Protein AF-A0A849YSZ4-F1 (afdb_monomer_lite)

Secondary structure (DSSP, 8-state):
--EEE---SS-GGGGSHHHHHHHHHHHHHTS-TTS-HHHHHHTEEE-SSEEEETEEEEEE--GGGSTTT--S-TTS-B-SSSTTSBPP-HHHHHIIIIITTSTT--SS--TT--HHHHHHHHHHHHHHHHHHHHHHHHHHHHHHHHHHHHTTSHHHHHHHHHHHHHHHHHHHHTT--HHHHHHHHTTSPPPGGG-HHHHHHHTTHHHHHHHHHHHHHHHHHHHHHTTTS-HHHHHHHHHHHHHHHHHHHHHTS---HHHHHHHHHHHHHHHS-EEEEEE-SSSS-EEEEEETTEEEEE----PPP-SS-TTS-----EEEEEEEETTEEEEEEEEEETTTEEEE--

Structure (mmCIF, N/CA/C/O backbone):
data_AF-A0A849YSZ4-F1
#
_entry.id   AF-A0A849YSZ4-F1
#
loop_
_atom_site.group_PDB
_atom_site.id
_atom_site.type_symbol
_atom_site.label_atom_id
_atom_site.label_alt_id
_atom_site.label_comp_id
_atom_site.label_asym_id
_atom_site.label_entity_id
_atom_site.label_seq_id
_atom_site.pdbx_PDB_ins_code
_atom_site.Cartn_x
_atom_site.Cartn_y
_atom_site.Cartn_z
_atom_site.occupancy
_atom_site.B_iso_or_equiv
_atom_site.auth_seq_id
_atom_site.auth_comp_id
_atom_site.auth_asym_id
_atom_site.auth_atom_id
_atom_site.pdbx_PDB_model_num
ATOM 1 N N . HIS A 1 1 ? -15.493 10.081 24.389 1.00 85.31 1 HIS A N 1
ATOM 2 C CA . HIS A 1 1 ? -15.164 9.587 23.032 1.00 85.31 1 HIS A CA 1
ATOM 3 C C . HIS A 1 1 ? -14.062 8.542 23.139 1.00 85.31 1 HIS A C 1
ATOM 5 O O . HIS A 1 1 ? -13.396 8.522 24.164 1.00 85.31 1 HIS A O 1
ATOM 11 N N . ALA A 1 2 ? -13.911 7.658 22.154 1.00 93.12 2 ALA A N 1
ATOM 12 C CA . ALA A 1 2 ? -12.819 6.685 22.081 1.00 93.12 2 ALA A CA 1
ATOM 13 C C . ALA A 1 2 ? -12.144 6.802 20.712 1.00 93.12 2 ALA A C 1
ATOM 15 O O . ALA A 1 2 ? -12.786 7.254 19.760 1.00 93.12 2 ALA A O 1
ATOM 16 N N . ILE A 1 3 ? -10.866 6.445 20.636 1.00 95.25 3 ILE A N 1
ATOM 17 C CA . ILE A 1 3 ? -10.046 6.555 19.430 1.00 95.25 3 ILE A CA 1
ATOM 18 C C . ILE A 1 3 ? -9.410 5.195 19.173 1.00 95.25 3 ILE A C 1
ATOM 20 O O . ILE A 1 3 ? -8.808 4.618 20.074 1.00 95.25 3 ILE A O 1
ATOM 24 N N . THR A 1 4 ? -9.510 4.712 17.937 1.00 96.69 4 THR A N 1
ATOM 25 C CA . THR A 1 4 ? -8.792 3.519 17.487 1.00 96.69 4 THR A CA 1
ATOM 26 C C . THR A 1 4 ? -7.851 3.903 16.352 1.00 96.69 4 THR A C 1
ATOM 28 O O . THR A 1 4 ? -8.302 4.378 15.309 1.00 96.69 4 THR A O 1
ATOM 31 N N . PHE A 1 5 ? -6.551 3.695 16.540 1.00 96.88 5 PHE A N 1
ATOM 32 C CA . PHE A 1 5 ? -5.544 3.894 15.502 1.00 96.88 5 PHE A CA 1
ATOM 33 C C . PHE A 1 5 ? -5.459 2.664 14.600 1.00 96.88 5 PHE A C 1
ATOM 35 O O . PHE A 1 5 ? -5.379 1.538 15.084 1.00 96.88 5 PHE A O 1
ATOM 42 N N . VAL A 1 6 ? -5.451 2.882 13.285 1.00 95.69 6 VAL A N 1
ATOM 43 C CA . VAL A 1 6 ? -5.204 1.851 12.270 1.00 95.69 6 VAL A CA 1
ATOM 44 C C . VAL A 1 6 ? -4.025 2.322 11.432 1.00 95.69 6 VAL A C 1
ATOM 46 O O . VAL A 1 6 ? -4.085 3.399 10.844 1.00 95.69 6 VAL A O 1
ATOM 49 N N . HIS A 1 7 ? -2.947 1.542 11.398 1.00 94.38 7 HIS A N 1
ATOM 50 C CA . HIS A 1 7 ? -1.705 1.978 10.768 1.00 94.38 7 HIS A CA 1
ATOM 51 C C . HIS A 1 7 ? -1.764 1.933 9.228 1.00 94.38 7 HIS A C 1
ATOM 53 O O . HIS A 1 7 ? -2.390 1.052 8.625 1.00 94.38 7 HIS A O 1
ATOM 59 N N . GLY A 1 8 ? -1.071 2.871 8.577 1.00 92.31 8 GLY A N 1
ATOM 60 C CA . GLY A 1 8 ? -0.797 2.854 7.144 1.00 92.31 8 GLY A CA 1
ATOM 61 C C . GLY A 1 8 ? 0.518 2.173 6.772 1.00 92.31 8 GLY A C 1
ATOM 62 O O . GLY A 1 8 ? 1.165 1.526 7.596 1.00 92.31 8 GLY A O 1
ATOM 63 N N . ASN A 1 9 ? 0.921 2.323 5.507 1.00 90.50 9 ASN A N 1
ATOM 64 C CA . ASN A 1 9 ? 2.262 1.946 5.033 1.00 90.50 9 ASN A CA 1
ATOM 65 C C . ASN A 1 9 ? 3.360 2.911 5.514 1.00 90.50 9 ASN A C 1
ATOM 67 O O . ASN A 1 9 ? 4.533 2.556 5.439 1.00 90.50 9 ASN A O 1
ATOM 71 N N . HIS A 1 10 ? 2.986 4.103 5.984 1.00 89.00 10 HIS A N 1
ATOM 72 C CA . HIS A 1 10 ? 3.896 5.106 6.547 1.00 89.00 10 HIS A CA 1
ATOM 73 C C . HIS A 1 10 ? 3.890 5.144 8.083 1.00 89.00 10 HIS A C 1
ATOM 75 O O . HIS A 1 10 ? 4.681 5.877 8.661 1.00 89.00 10 HIS A O 1
ATOM 81 N N . ASP A 1 11 ? 3.040 4.338 8.728 1.00 92.06 11 ASP A N 1
ATOM 82 C CA . ASP A 1 11 ? 2.874 4.298 10.190 1.00 92.06 11 ASP A CA 1
ATOM 83 C C . ASP A 1 11 ? 3.173 2.901 10.751 1.00 92.06 11 ASP A C 1
ATOM 85 O O . ASP A 1 11 ? 2.670 2.502 11.801 1.00 92.06 11 ASP A O 1
ATOM 89 N N . VAL A 1 12 ? 3.948 2.099 10.019 1.00 92.12 12 VAL A N 1
ATOM 90 C CA . VAL A 1 12 ? 4.225 0.691 10.352 1.00 92.12 12 VAL A CA 1
ATOM 91 C C . VAL A 1 12 ? 4.985 0.575 11.680 1.00 92.12 12 VAL A C 1
ATOM 93 O O . VAL A 1 12 ? 4.944 -0.459 12.343 1.00 92.12 12 VAL A O 1
ATOM 96 N N . GLU A 1 13 ? 5.630 1.650 12.123 1.00 93.94 13 GLU A N 1
ATOM 97 C CA . GLU A 1 13 ? 6.237 1.820 13.439 1.00 93.94 13 GLU A CA 1
ATOM 98 C C . GLU A 1 13 ? 5.237 1.636 14.584 1.00 93.94 13 GLU A C 1
ATOM 100 O O . GLU A 1 13 ? 5.649 1.200 15.660 1.00 93.94 13 GLU A O 1
ATOM 105 N N . LEU A 1 14 ? 3.933 1.836 14.346 1.00 94.88 14 LEU A N 1
ATOM 106 C CA . LEU A 1 14 ? 2.868 1.446 15.275 1.00 94.88 14 LEU A CA 1
ATOM 107 C C . LEU A 1 14 ? 2.829 -0.069 15.517 1.00 94.88 14 LEU A C 1
ATOM 109 O O . LEU A 1 14 ? 2.045 -0.534 16.329 1.00 94.88 14 LEU A O 1
ATOM 113 N N . HIS A 1 15 ? 3.663 -0.880 14.869 1.00 93.81 15 HIS A N 1
ATOM 114 C CA . HIS A 1 15 ? 3.946 -2.247 15.298 1.00 93.81 15 HIS A CA 1
ATOM 115 C C . HIS A 1 15 ? 4.598 -2.314 16.689 1.00 93.81 15 HIS A C 1
ATOM 117 O O . HIS A 1 15 ? 4.369 -3.263 17.440 1.00 93.81 15 HIS A O 1
ATOM 123 N N . TRP A 1 16 ? 5.437 -1.334 17.031 1.00 95.44 16 TRP A N 1
ATOM 124 C CA . TRP A 1 16 ? 6.207 -1.336 18.268 1.00 95.44 16 TRP A CA 1
ATOM 125 C C . TRP A 1 16 ? 5.368 -0.825 19.430 1.00 95.44 16 TRP A C 1
ATOM 127 O O . TRP A 1 16 ? 4.851 0.290 19.398 1.00 95.44 16 TRP A O 1
ATOM 137 N N . GLN A 1 17 ? 5.304 -1.614 20.501 1.00 95.19 17 GLN A N 1
ATOM 138 C CA . GLN A 1 17 ? 4.582 -1.240 21.715 1.00 95.19 17 GLN A CA 1
ATOM 139 C C . GLN A 1 17 ? 5.061 0.103 22.284 1.00 95.19 17 GLN A C 1
ATOM 141 O O . GLN A 1 17 ? 4.230 0.946 22.596 1.00 95.19 17 GLN A O 1
ATOM 146 N N . ALA A 1 18 ? 6.376 0.342 22.318 1.00 96.88 18 ALA A N 1
ATOM 147 C CA . ALA A 1 18 ? 6.936 1.603 22.805 1.00 96.88 18 ALA A CA 1
ATOM 148 C C . ALA A 1 18 ? 6.424 2.828 22.021 1.00 96.88 18 ALA A C 1
ATOM 150 O O . ALA A 1 18 ? 6.141 3.857 22.620 1.00 96.88 18 ALA A O 1
ATOM 151 N N . VAL A 1 19 ? 6.236 2.704 20.700 1.00 96.62 19 VAL A N 1
ATOM 152 C CA . VAL A 1 19 ? 5.695 3.790 19.862 1.00 96.62 19 VAL A CA 1
ATOM 153 C C . VAL A 1 19 ? 4.213 4.021 20.168 1.00 96.62 19 VAL A C 1
ATOM 155 O O . VAL A 1 19 ? 3.781 5.166 20.272 1.00 96.62 19 VAL A O 1
ATOM 158 N N . ARG A 1 20 ? 3.429 2.947 20.357 1.00 96.88 20 ARG A N 1
ATOM 159 C CA . ARG A 1 20 ? 2.013 3.045 20.763 1.00 96.88 20 ARG A CA 1
ATOM 160 C C . ARG A 1 20 ? 1.870 3.742 22.117 1.00 96.88 20 ARG A C 1
ATOM 162 O O . ARG A 1 20 ? 1.002 4.594 22.275 1.00 96.88 20 ARG A O 1
ATOM 169 N N . GLU A 1 21 ? 2.710 3.368 23.079 1.00 96.38 21 GLU A N 1
ATOM 170 C CA . GLU A 1 21 ? 2.719 3.928 24.433 1.00 96.38 21 GLU A CA 1
ATOM 171 C C . GLU A 1 21 ? 3.118 5.403 24.425 1.00 96.38 21 GLU A C 1
ATOM 173 O O . GLU A 1 21 ? 2.398 6.224 24.989 1.00 96.38 21 GLU A O 1
ATOM 178 N N . GLU A 1 22 ? 4.205 5.757 23.735 1.00 97.00 22 GLU A N 1
ATOM 179 C CA . GLU A 1 22 ? 4.653 7.145 23.606 1.00 97.00 22 GLU A CA 1
ATOM 180 C C . GLU A 1 22 ? 3.592 8.017 22.925 1.00 97.00 22 GLU A C 1
ATOM 182 O O . GLU A 1 22 ? 3.267 9.089 23.434 1.00 97.00 22 GLU A O 1
ATOM 187 N N . LEU A 1 23 ? 2.970 7.537 21.841 1.00 96.62 23 LEU A N 1
ATOM 188 C CA . LEU A 1 23 ? 1.874 8.252 21.184 1.00 96.62 23 LEU A CA 1
ATOM 189 C C . LEU A 1 23 ? 0.696 8.486 22.141 1.00 96.62 23 LEU A C 1
ATOM 191 O O . LEU A 1 23 ? 0.188 9.603 22.228 1.00 96.62 23 LEU A O 1
ATOM 195 N N . SER A 1 24 ? 0.276 7.465 22.891 1.00 96.00 24 SER A N 1
ATOM 196 C CA . SER A 1 24 ? -0.800 7.606 23.879 1.00 96.00 24 SER A CA 1
ATOM 197 C C . SER A 1 24 ? -0.455 8.621 24.977 1.00 96.00 24 SER A C 1
ATOM 199 O O . SER A 1 24 ? -1.318 9.401 25.379 1.00 96.00 24 SER A O 1
ATOM 201 N N . GLN A 1 25 ? 0.803 8.659 25.425 1.00 94.75 25 GLN A N 1
ATOM 202 C CA . GLN A 1 25 ? 1.281 9.623 26.421 1.00 94.75 25 GLN A CA 1
ATOM 203 C C . GLN A 1 25 ? 1.332 11.056 25.873 1.00 94.75 25 GLN A C 1
ATOM 205 O O . GLN A 1 25 ? 0.916 11.993 26.553 1.00 94.75 25 GLN A O 1
ATOM 210 N N . VAL A 1 26 ? 1.755 11.242 24.620 1.00 95.88 26 VAL A N 1
ATOM 211 C CA . VAL A 1 26 ? 1.697 12.550 23.947 1.00 95.88 26 VAL A CA 1
ATOM 212 C C . VAL A 1 26 ? 0.253 13.050 23.864 1.00 95.88 26 VAL A C 1
ATOM 214 O O . VAL A 1 26 ? -0.018 14.207 24.179 1.00 95.88 26 VAL A O 1
ATOM 217 N N . LEU A 1 27 ? -0.698 12.180 23.506 1.00 95.06 27 LEU A N 1
ATOM 218 C CA . LEU A 1 27 ? -2.121 12.536 23.459 1.00 95.06 27 LEU A CA 1
ATOM 219 C C . LEU A 1 27 ? -2.678 12.904 24.839 1.00 95.06 27 LEU A C 1
ATOM 221 O O . LEU A 1 27 ? -3.452 13.856 24.942 1.00 95.06 27 LEU A O 1
ATOM 225 N N . LEU A 1 28 ? -2.265 12.194 25.893 1.00 94.31 28 LEU A N 1
ATOM 226 C CA . LEU A 1 28 ? -2.623 12.525 27.273 1.00 94.31 28 LEU A CA 1
ATOM 227 C C . LEU A 1 28 ? -2.084 13.905 27.677 1.00 94.31 28 LEU A C 1
ATOM 229 O O . LEU A 1 28 ? -2.805 14.678 28.300 1.00 94.31 28 LEU A O 1
ATOM 233 N N . GLY A 1 29 ? -0.865 14.259 27.260 1.00 94.25 29 GLY A N 1
ATOM 234 C CA . GLY A 1 29 ? -0.283 15.585 27.497 1.00 94.25 29 GLY A CA 1
ATOM 235 C C . GLY A 1 29 ? -1.068 16.742 26.861 1.00 94.25 29 GLY A C 1
ATOM 236 O O . GLY A 1 29 ? -0.976 17.877 27.327 1.00 94.25 29 GLY A O 1
ATOM 237 N N . HIS A 1 30 ? -1.872 16.460 25.831 1.00 93.81 30 HIS A N 1
ATOM 238 C CA . HIS A 1 30 ? -2.798 17.416 25.215 1.00 93.81 30 HIS A CA 1
ATOM 239 C C . HIS A 1 30 ? -4.218 17.369 25.800 1.00 93.81 30 HIS A C 1
ATOM 241 O O . HIS A 1 30 ? -5.060 18.193 25.429 1.00 93.81 30 HIS A O 1
ATOM 247 N N . ALA A 1 31 ? -4.513 16.418 26.688 1.00 91.25 31 ALA A N 1
ATOM 248 C CA . ALA A 1 31 ? -5.808 16.319 27.340 1.00 91.25 31 ALA A CA 1
ATOM 249 C C . ALA A 1 31 ? -6.002 17.437 28.380 1.00 91.25 31 ALA A C 1
ATOM 251 O O . ALA A 1 31 ? -5.077 18.151 28.769 1.00 91.25 31 ALA A O 1
ATOM 252 N N . SER A 1 32 ? -7.242 17.597 28.848 1.00 88.06 32 SER A N 1
ATOM 253 C CA . SER A 1 32 ? -7.516 18.487 29.978 1.00 88.06 32 SER A CA 1
ATOM 254 C C . SER A 1 32 ? -6.709 18.035 31.204 1.00 88.06 32 SER A C 1
ATOM 256 O O . SER A 1 32 ? -6.717 16.842 31.496 1.00 88.06 32 SER A O 1
ATOM 258 N N . PRO A 1 33 ? -6.118 18.952 31.995 1.00 86.56 33 PRO A N 1
ATOM 259 C CA . PRO A 1 33 ? -5.455 18.600 33.255 1.00 86.56 33 PRO A CA 1
ATOM 260 C C . PRO A 1 33 ? -6.368 17.914 34.286 1.00 86.56 33 PRO A C 1
ATOM 262 O O . PRO A 1 33 ? -5.883 17.388 35.280 1.00 86.56 33 PRO A O 1
ATOM 265 N N . LEU A 1 34 ? -7.690 17.963 34.081 1.00 88.31 34 LEU A N 1
ATOM 266 C CA . LEU A 1 34 ? -8.697 17.305 34.917 1.00 88.31 34 LEU A CA 1
ATOM 267 C C . LEU A 1 34 ? -9.069 15.899 34.420 1.00 88.31 34 LEU A C 1
ATOM 269 O O . LEU A 1 34 ? -9.918 15.252 35.030 1.00 88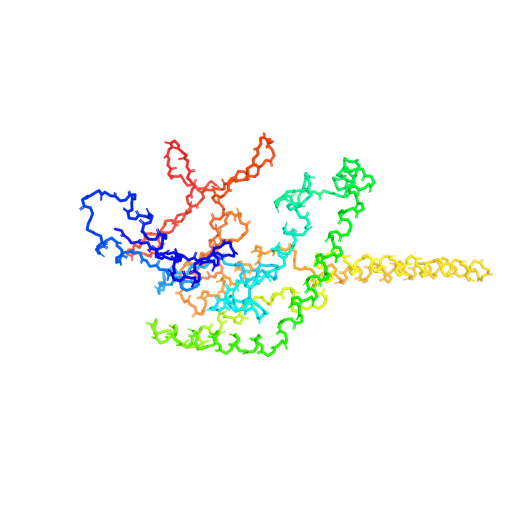.31 34 LEU A O 1
ATOM 273 N N . ALA A 1 35 ? -8.515 15.454 33.289 1.00 89.81 35 ALA A N 1
ATOM 274 C CA . ALA A 1 35 ? -8.781 14.127 32.759 1.00 89.81 35 ALA A CA 1
ATOM 275 C C . ALA A 1 35 ? -8.141 13.065 33.660 1.00 89.81 35 ALA A C 1
ATOM 277 O O . ALA A 1 35 ? -6.971 13.172 34.024 1.00 89.81 35 ALA A O 1
ATOM 278 N N . ASP A 1 36 ? -8.907 12.028 33.989 1.00 94.38 36 ASP A N 1
ATOM 279 C CA . ASP A 1 36 ? -8.352 10.840 34.626 1.00 94.38 36 ASP A CA 1
ATOM 280 C C . ASP A 1 36 ? -7.469 10.092 33.618 1.00 94.38 36 ASP A C 1
ATOM 282 O O . ASP A 1 36 ? -7.922 9.725 32.531 1.00 94.38 36 ASP A O 1
ATOM 286 N N . GLU A 1 37 ? -6.197 9.897 33.966 1.00 94.44 37 GLU A N 1
ATOM 287 C CA . GLU A 1 37 ? -5.207 9.272 33.085 1.00 94.44 37 GLU A CA 1
ATOM 288 C C . GLU A 1 37 ? -5.609 7.843 32.704 1.00 94.44 37 GLU A C 1
ATOM 290 O O . GLU A 1 37 ? -5.577 7.482 31.525 1.00 94.44 37 GLU A O 1
ATOM 295 N N . ALA A 1 38 ? -6.026 7.035 33.681 1.00 94.50 38 ALA A N 1
ATOM 296 C CA . ALA A 1 38 ? -6.373 5.640 33.444 1.00 94.50 38 ALA A CA 1
ATOM 297 C C . ALA A 1 38 ? -7.608 5.527 32.537 1.00 94.50 38 ALA A C 1
ATOM 299 O O . ALA A 1 38 ? -7.616 4.738 31.588 1.00 94.50 38 ALA A O 1
ATOM 300 N N . GLU A 1 39 ? -8.629 6.351 32.778 1.00 94.56 39 GLU A N 1
ATOM 301 C CA . GLU A 1 39 ? -9.813 6.424 31.931 1.00 94.56 39 GLU A CA 1
ATOM 302 C C . GLU A 1 39 ? -9.461 6.907 30.518 1.00 94.56 39 GLU A C 1
ATOM 304 O O . GLU A 1 39 ? -9.911 6.304 29.540 1.00 94.56 39 GLU A O 1
ATOM 309 N N . PHE A 1 40 ? -8.640 7.952 30.381 1.00 95.19 40 PHE A N 1
ATOM 310 C CA . PHE A 1 40 ? -8.231 8.488 29.083 1.00 95.19 40 PHE A CA 1
ATOM 311 C C . PHE A 1 40 ? -7.488 7.440 28.250 1.00 95.19 40 PHE A C 1
ATOM 313 O O . PHE A 1 40 ? -7.871 7.171 27.109 1.00 95.19 40 PHE A O 1
ATOM 320 N N . LEU A 1 41 ? -6.475 6.796 28.835 1.00 94.75 41 LEU A N 1
ATOM 321 C CA . LEU A 1 41 ? -5.680 5.772 28.160 1.00 94.75 41 LEU A CA 1
ATOM 322 C C . LEU A 1 41 ? -6.520 4.538 27.807 1.00 94.75 41 LEU A C 1
ATOM 324 O O . LEU A 1 41 ? -6.341 3.972 26.731 1.00 94.75 41 LEU A O 1
ATOM 328 N N . SER A 1 42 ? -7.502 4.165 28.638 1.00 95.25 42 SER A N 1
ATOM 329 C CA . SER A 1 42 ? -8.417 3.048 28.340 1.00 95.25 42 SER A CA 1
ATOM 330 C C . SER A 1 42 ? -9.296 3.273 27.100 1.00 95.25 42 SER A C 1
ATOM 332 O O . SER A 1 42 ? -9.861 2.324 26.555 1.00 95.25 42 SER A O 1
ATOM 334 N N . ARG A 1 43 ? -9.421 4.527 26.643 1.00 95.75 43 ARG A N 1
ATOM 335 C CA . ARG A 1 43 ? -10.213 4.927 25.470 1.00 95.75 43 ARG A CA 1
ATOM 336 C C . ARG A 1 43 ? -9.388 4.991 24.182 1.00 95.75 43 ARG A C 1
ATOM 338 O O . ARG A 1 43 ? -9.957 5.328 23.141 1.00 95.75 43 ARG A O 1
ATOM 345 N N . ILE A 1 44 ? -8.091 4.688 24.245 1.00 96.44 44 ILE A N 1
ATOM 346 C CA . ILE A 1 44 ? -7.194 4.626 23.091 1.00 96.44 44 ILE A CA 1
ATOM 347 C C . ILE A 1 44 ? -6.904 3.159 22.771 1.00 96.44 44 ILE A C 1
ATOM 349 O O . ILE A 1 44 ? -6.272 2.446 23.545 1.00 96.44 44 ILE A O 1
ATOM 353 N N . GLU A 1 45 ? -7.342 2.711 21.599 1.00 95.50 45 GLU A N 1
ATOM 354 C CA . GLU A 1 45 ? -7.015 1.396 21.051 1.00 95.50 45 GLU A CA 1
ATOM 355 C C . GLU A 1 45 ? -6.045 1.546 19.874 1.00 95.50 45 GLU A C 1
ATOM 357 O O . GLU A 1 45 ? -6.135 2.476 19.074 1.00 95.50 45 GLU A O 1
ATOM 362 N N . HIS A 1 46 ? -5.133 0.588 19.731 1.00 95.94 46 HIS A N 1
ATOM 363 C CA . HIS A 1 46 ? -4.298 0.437 18.543 1.00 95.94 46 HIS A CA 1
ATOM 364 C C . HIS A 1 46 ? -4.689 -0.869 17.864 1.00 95.94 46 HIS A C 1
ATOM 366 O O . HIS A 1 46 ? -4.462 -1.949 18.410 1.00 95.94 46 HIS A O 1
ATOM 372 N N . ALA A 1 47 ? -5.316 -0.778 16.696 1.00 94.81 47 ALA A N 1
ATOM 373 C CA . ALA A 1 47 ? -5.669 -1.946 15.911 1.00 94.81 4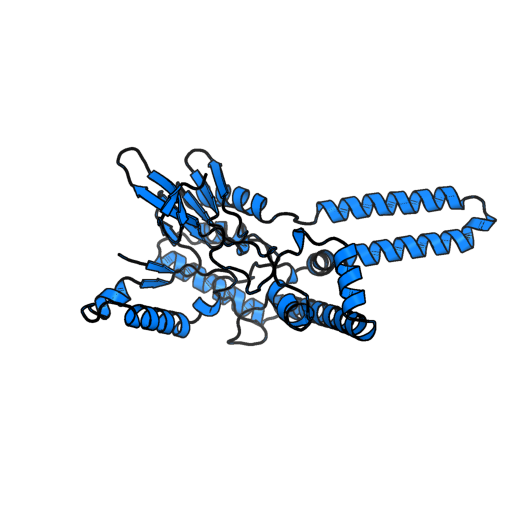7 ALA A CA 1
ATOM 374 C C . ALA A 1 47 ? -4.421 -2.556 15.261 1.00 94.81 47 ALA A C 1
ATOM 376 O O . ALA A 1 47 ? -3.517 -1.844 14.827 1.00 94.81 47 ALA A O 1
ATOM 377 N N . GLU A 1 48 ? -4.398 -3.885 15.142 1.00 90.94 48 GLU A N 1
ATOM 378 C CA . GLU A 1 48 ? -3.245 -4.592 14.572 1.00 90.94 48 GLU A CA 1
ATOM 379 C C . GLU A 1 48 ? -3.046 -4.296 13.079 1.00 90.94 48 GLU A C 1
ATOM 381 O O . GLU A 1 48 ? -1.910 -4.111 12.667 1.00 90.94 48 GLU A O 1
ATOM 386 N N . TRP A 1 49 ? -4.124 -4.229 12.282 1.00 93.38 49 TRP A N 1
ATOM 387 C CA . TRP A 1 49 ? -4.062 -3.748 10.885 1.00 93.38 49 TRP A CA 1
ATOM 388 C C . TRP A 1 49 ? -5.384 -3.228 10.309 1.00 93.38 49 TRP A C 1
ATOM 390 O O . TRP A 1 49 ? -5.384 -2.515 9.305 1.00 93.38 49 TRP A O 1
ATOM 400 N N . PHE A 1 50 ? -6.516 -3.598 10.913 1.00 96.06 50 PHE A N 1
ATOM 401 C CA . PHE A 1 50 ? -7.850 -3.173 10.500 1.00 96.06 50 PHE A CA 1
ATOM 402 C C . PHE A 1 50 ? -8.756 -2.988 11.713 1.00 96.06 50 PHE A C 1
ATOM 404 O O . PHE A 1 50 ? -8.548 -3.600 12.763 1.00 96.06 50 PHE A O 1
ATOM 411 N N . TYR A 1 51 ? -9.793 -2.182 11.536 1.00 96.19 51 TYR A N 1
ATOM 412 C CA . TYR A 1 51 ? -10.884 -2.011 12.484 1.00 96.19 51 TYR A CA 1
ATOM 413 C C . TYR A 1 51 ? -12.190 -2.482 11.848 1.00 96.19 51 TYR A C 1
ATOM 415 O O . TYR A 1 51 ? -12.435 -2.236 10.668 1.00 96.19 51 TYR A O 1
ATOM 423 N N . TYR A 1 52 ? -13.027 -3.176 12.615 1.00 95.81 52 TYR A N 1
ATOM 424 C CA . TYR A 1 52 ? -14.270 -3.748 12.112 1.00 95.81 52 TYR A CA 1
ATOM 425 C C . TYR A 1 52 ? -15.378 -3.667 13.155 1.00 95.81 52 TYR A C 1
ATOM 427 O O . TYR A 1 52 ? -15.175 -4.026 14.316 1.00 95.81 52 TYR A O 1
ATOM 435 N N . VAL A 1 53 ? -16.556 -3.242 12.705 1.00 93.12 53 VAL A N 1
ATOM 436 C CA . VAL A 1 53 ? -17.816 -3.309 13.442 1.00 93.12 53 VAL A CA 1
ATOM 437 C C . VAL A 1 53 ? -18.830 -3.994 12.540 1.00 93.12 53 VAL A C 1
ATOM 439 O O . VAL A 1 53 ? -19.079 -3.528 11.426 1.00 93.12 53 VAL A O 1
ATOM 442 N N . ASP A 1 54 ? -19.396 -5.085 13.048 1.00 91.31 54 ASP A N 1
ATOM 443 C CA . ASP A 1 54 ? -20.313 -5.963 12.321 1.00 91.31 54 ASP A CA 1
ATOM 444 C C . ASP A 1 54 ? -21.483 -5.188 11.712 1.00 91.31 54 ASP A C 1
ATOM 446 O O . ASP A 1 54 ? -22.070 -4.337 12.380 1.00 91.31 54 ASP A O 1
ATOM 450 N N . ASP A 1 55 ? -21.754 -5.433 10.428 1.00 91.00 55 ASP A N 1
ATOM 451 C CA . ASP A 1 55 ? -22.764 -4.769 9.592 1.00 91.00 55 ASP A CA 1
ATOM 452 C C . ASP A 1 55 ? -22.609 -3.244 9.425 1.00 91.00 55 ASP A C 1
ATOM 454 O O . ASP A 1 55 ? -23.340 -2.621 8.652 1.00 91.00 55 ASP A O 1
ATOM 458 N N . VAL A 1 56 ? -21.624 -2.618 10.076 1.00 92.81 56 VAL A N 1
ATOM 459 C CA . VAL A 1 56 ? -21.448 -1.161 10.076 1.00 92.81 56 VAL A CA 1
ATOM 460 C C . VAL A 1 56 ? -20.279 -0.734 9.208 1.00 92.81 56 VAL A C 1
ATOM 462 O O . VAL A 1 56 ? -20.477 -0.060 8.194 1.00 92.81 56 VAL A O 1
ATOM 465 N N . ILE A 1 57 ? -19.057 -1.080 9.611 1.00 94.81 57 ILE A N 1
ATOM 466 C CA . ILE A 1 57 ? -17.852 -0.520 9.002 1.00 94.81 57 ILE A CA 1
ATOM 467 C C . ILE A 1 57 ? -16.678 -1.494 9.053 1.00 94.81 57 ILE A C 1
ATOM 469 O O . ILE A 1 57 ? -16.430 -2.141 10.067 1.00 94.81 57 ILE A O 1
ATOM 473 N N . TYR A 1 58 ? -15.911 -1.534 7.970 1.00 96.81 58 TYR A N 1
ATOM 474 C CA . TYR A 1 58 ? -14.577 -2.120 7.919 1.00 96.81 58 TYR A CA 1
ATOM 475 C C . TYR A 1 58 ? -13.583 -1.029 7.510 1.00 96.81 58 TYR A C 1
ATOM 477 O O . TYR A 1 58 ? -13.797 -0.360 6.502 1.00 96.81 58 TYR A O 1
ATOM 485 N N . VAL A 1 59 ? -12.503 -0.840 8.265 1.00 97.44 59 VAL A N 1
ATOM 486 C CA . VAL A 1 59 ? -11.493 0.203 8.037 1.00 97.44 59 VAL A CA 1
ATOM 487 C C . VAL A 1 59 ? -10.110 -0.426 7.964 1.00 97.44 59 VAL A C 1
ATOM 489 O O . VAL A 1 59 ? -9.675 -1.085 8.904 1.00 97.44 59 VAL A O 1
ATOM 492 N N . GLU A 1 60 ? -9.385 -0.170 6.883 1.00 96.75 60 GLU A N 1
ATOM 493 C CA . GLU A 1 60 ? -7.951 -0.455 6.774 1.00 96.75 60 GLU A CA 1
ATOM 494 C C . GLU A 1 60 ? -7.294 0.573 5.854 1.00 96.75 60 GLU A C 1
ATOM 496 O O . GLU A 1 60 ? -7.973 1.221 5.071 1.00 96.75 60 GLU A O 1
ATOM 501 N N . HIS A 1 61 ? -5.973 0.715 5.863 1.00 95.31 61 HIS A N 1
ATOM 502 C CA . HIS A 1 61 ? -5.339 1.721 5.008 1.00 95.31 61 HIS A CA 1
ATOM 503 C C . HIS A 1 61 ? -5.446 1.411 3.497 1.00 95.31 61 HIS A C 1
ATOM 505 O O . HIS A 1 61 ? -5.632 2.315 2.689 1.00 95.31 61 HIS A O 1
ATOM 511 N N . GLY A 1 62 ? -5.350 0.138 3.095 1.00 94.44 62 GLY A N 1
ATOM 512 C CA . GLY A 1 62 ? -5.464 -0.297 1.692 1.00 94.44 62 GLY A CA 1
ATOM 513 C C . GLY A 1 62 ? -4.140 -0.508 0.941 1.00 94.44 62 GLY A C 1
ATOM 514 O O . GLY A 1 62 ? -4.145 -1.094 -0.137 1.00 94.44 62 GLY A O 1
ATOM 515 N N . HIS A 1 63 ? -2.993 -0.148 1.519 1.00 93.19 63 HIS A N 1
ATOM 516 C CA . HIS A 1 63 ? -1.678 -0.316 0.874 1.00 93.19 63 HIS A CA 1
ATOM 517 C C . HIS A 1 63 ? -1.341 -1.776 0.537 1.00 93.19 63 HIS A C 1
ATOM 519 O O . HIS A 1 63 ? -0.555 -2.039 -0.366 1.00 93.19 63 HIS A O 1
ATOM 525 N N . GLN A 1 64 ? -1.952 -2.741 1.231 1.00 94.25 64 GLN A N 1
ATOM 526 C CA . GLN A 1 64 ? -1.755 -4.168 0.974 1.00 94.25 64 GLN A CA 1
ATOM 527 C C . GLN A 1 64 ? -2.320 -4.639 -0.373 1.00 94.25 64 GLN A C 1
ATOM 529 O O . GLN A 1 64 ? -2.005 -5.744 -0.797 1.00 94.25 64 GLN A O 1
ATOM 534 N N . TYR A 1 65 ? -3.129 -3.834 -1.068 1.00 92.88 65 TYR A N 1
ATOM 535 C CA . TYR A 1 65 ? -3.595 -4.146 -2.429 1.00 92.88 65 TYR A CA 1
ATOM 536 C C . TYR A 1 65 ? -2.720 -3.520 -3.516 1.00 92.88 65 TYR A C 1
ATOM 538 O O . TYR A 1 65 ? -2.950 -3.768 -4.695 1.00 92.88 65 TYR A O 1
ATOM 546 N N . ASP A 1 66 ? -1.717 -2.731 -3.135 1.00 90.88 66 ASP A N 1
ATOM 547 C CA . ASP A 1 66 ? -0.760 -2.132 -4.050 1.00 90.88 66 ASP A CA 1
ATOM 548 C C . ASP A 1 66 ? 0.589 -2.866 -3.943 1.00 90.88 66 ASP A C 1
ATOM 550 O O . ASP A 1 66 ? 1.276 -2.720 -2.933 1.00 90.88 66 ASP A O 1
ATOM 554 N N . PRO A 1 67 ? 1.033 -3.616 -4.971 1.00 89.88 67 PRO A N 1
ATOM 555 C CA . PRO A 1 67 ? 2.317 -4.320 -4.946 1.00 89.88 67 PRO A CA 1
ATOM 556 C C . PRO A 1 67 ? 3.538 -3.443 -4.617 1.00 89.88 67 PRO A C 1
ATOM 558 O O . PRO A 1 67 ? 4.568 -3.975 -4.193 1.00 89.88 67 PRO A O 1
ATOM 561 N N . PHE A 1 68 ? 3.470 -2.127 -4.849 1.00 88.25 68 PHE A N 1
ATOM 562 C CA . PHE A 1 68 ? 4.566 -1.196 -4.566 1.00 88.25 68 PHE A CA 1
ATOM 563 C C . PHE A 1 68 ? 4.694 -0.865 -3.071 1.00 88.25 68 PHE A C 1
ATOM 565 O O . PHE A 1 68 ? 5.808 -0.616 -2.595 1.00 88.25 68 PHE A O 1
ATOM 572 N N . CYS A 1 69 ? 3.582 -0.931 -2.333 1.00 90.06 69 CYS A N 1
ATOM 573 C CA . CYS A 1 69 ? 3.492 -0.564 -0.918 1.00 90.06 69 CYS A CA 1
ATOM 574 C C . CYS A 1 69 ? 3.105 -1.734 -0.000 1.00 90.06 69 CYS A C 1
ATOM 576 O O . CYS A 1 69 ? 3.223 -1.613 1.218 1.00 90.06 69 CYS A O 1
ATOM 578 N N . ALA A 1 70 ? 2.675 -2.866 -0.561 1.00 92.44 70 ALA A N 1
ATOM 579 C CA . ALA A 1 70 ? 2.327 -4.063 0.183 1.00 92.44 70 ALA A CA 1
ATOM 580 C C . ALA A 1 70 ? 3.531 -4.610 0.955 1.00 92.44 70 ALA A C 1
ATOM 582 O O . ALA A 1 70 ? 4.681 -4.575 0.499 1.00 92.44 70 ALA A O 1
ATOM 583 N N . MET A 1 71 ? 3.239 -5.173 2.124 1.00 91.69 71 MET A N 1
ATOM 584 C CA . MET A 1 71 ? 4.227 -5.821 2.979 1.00 91.69 71 MET A CA 1
ATOM 585 C C . MET A 1 71 ? 3.974 -7.317 2.977 1.00 91.69 71 MET A C 1
ATOM 587 O O . MET A 1 71 ? 2.837 -7.759 2.912 1.00 91.69 71 MET A O 1
ATOM 591 N N . GLU A 1 72 ? 5.030 -8.119 3.083 1.00 92.00 72 GLU A N 1
ATOM 592 C CA . GLU A 1 72 ? 4.843 -9.570 3.047 1.00 92.00 72 GLU A CA 1
ATOM 593 C C . GLU A 1 72 ? 4.079 -10.101 4.267 1.00 92.00 72 GLU A C 1
ATOM 595 O O . GLU A 1 72 ? 3.296 -11.043 4.157 1.00 92.00 72 GLU A O 1
ATOM 600 N N . HIS A 1 73 ? 4.319 -9.504 5.432 1.00 94.31 73 HIS A N 1
ATOM 601 C CA . HIS A 1 73 ? 3.809 -9.983 6.708 1.00 94.31 73 HIS A CA 1
ATOM 602 C C . HIS A 1 73 ? 3.255 -8.811 7.518 1.00 94.31 73 HIS A C 1
ATOM 604 O O . HIS A 1 73 ? 3.935 -8.311 8.405 1.00 94.31 73 HIS A O 1
ATOM 610 N N . ILE A 1 74 ? 2.018 -8.373 7.256 1.00 94.44 74 ILE A N 1
ATOM 611 C CA . ILE A 1 74 ? 1.453 -7.190 7.938 1.00 94.44 74 ILE A CA 1
ATOM 612 C C . ILE A 1 74 ? 1.441 -7.312 9.476 1.00 94.44 74 ILE A C 1
ATOM 614 O O . ILE A 1 74 ? 1.764 -6.354 10.163 1.00 94.44 74 ILE A O 1
ATOM 618 N N . MET A 1 75 ? 1.207 -8.515 10.020 1.00 94.88 75 MET A N 1
ATOM 619 C CA . MET A 1 75 ? 1.263 -8.770 11.475 1.00 94.88 75 MET A CA 1
ATOM 620 C C . MET A 1 75 ? 2.673 -8.854 12.066 1.00 94.88 75 MET A C 1
ATOM 622 O O . MET A 1 75 ? 2.841 -8.817 13.284 1.00 94.88 75 MET A O 1
ATOM 626 N N . ALA A 1 76 ? 3.690 -9.020 11.226 1.00 94.81 76 ALA A N 1
ATOM 627 C CA . ALA A 1 76 ? 5.087 -9.119 11.632 1.00 94.81 76 ALA A CA 1
ATOM 628 C C . ALA A 1 76 ? 5.965 -8.411 10.584 1.00 94.81 76 ALA A C 1
ATOM 630 O O . ALA A 1 76 ? 6.731 -9.078 9.882 1.00 94.81 76 ALA A O 1
ATOM 631 N N . PRO A 1 77 ? 5.834 -7.076 10.434 1.00 94.50 77 PRO A N 1
ATOM 632 C CA . PRO A 1 77 ? 6.393 -6.309 9.324 1.00 94.50 77 PRO A CA 1
ATOM 633 C C . PRO A 1 77 ? 7.889 -6.027 9.532 1.00 94.50 77 PRO A C 1
ATOM 635 O O . PRO A 1 77 ? 8.356 -4.896 9.430 1.00 94.50 77 PRO A O 1
ATOM 638 N N . LEU A 1 78 ? 8.659 -7.062 9.864 1.00 95.19 78 LEU A N 1
ATOM 639 C CA . LEU A 1 78 ? 10.066 -6.973 10.238 1.00 95.19 78 LEU A CA 1
ATOM 640 C C . LEU A 1 78 ? 10.979 -7.401 9.090 1.00 95.19 78 LEU A C 1
ATOM 642 O O . LEU A 1 78 ? 10.624 -8.229 8.253 1.00 95.19 78 LEU A O 1
ATOM 646 N N . SER A 1 79 ? 12.189 -6.850 9.068 1.00 94.12 79 SER A N 1
ATOM 647 C CA . SER A 1 79 ? 13.229 -7.254 8.132 1.00 94.12 79 SER A CA 1
ATOM 648 C C . SER A 1 79 ? 13.736 -8.660 8.479 1.00 94.12 79 SER A C 1
ATOM 650 O O . SER A 1 79 ? 14.177 -8.884 9.609 1.00 94.12 79 SER A O 1
ATOM 652 N N . PRO A 1 80 ? 13.764 -9.598 7.511 1.00 93.38 80 PRO A N 1
ATOM 653 C CA . PRO A 1 80 ? 14.364 -10.913 7.723 1.00 93.38 80 PRO A CA 1
ATOM 654 C C . PRO A 1 80 ? 15.864 -10.850 8.036 1.00 93.38 80 PRO A C 1
ATOM 656 O O . PRO A 1 80 ? 16.380 -11.693 8.764 1.00 93.38 80 PRO A O 1
ATOM 659 N N . SER A 1 81 ? 16.584 -9.881 7.463 1.00 89.88 81 SER A N 1
ATOM 660 C CA . SER A 1 81 ? 18.044 -9.774 7.584 1.00 89.88 81 SER A CA 1
ATOM 661 C C . SER A 1 81 ? 18.506 -8.928 8.770 1.00 89.88 81 SER A C 1
ATOM 663 O O . SER A 1 81 ? 19.628 -9.107 9.239 1.00 89.88 81 SER A O 1
ATOM 665 N N . LEU A 1 82 ? 17.659 -8.018 9.258 1.00 90.94 82 LEU A N 1
ATOM 666 C CA . LEU A 1 82 ? 17.949 -7.129 10.380 1.00 90.94 82 LEU A CA 1
ATOM 667 C C . LEU A 1 82 ? 16.827 -7.230 11.423 1.00 90.94 82 LEU A C 1
ATOM 669 O O . LEU A 1 82 ? 15.900 -6.413 11.404 1.00 90.94 82 LEU A O 1
ATOM 673 N N . PRO A 1 83 ? 16.900 -8.210 12.345 1.00 84.06 83 PRO A N 1
ATOM 674 C CA . PRO A 1 83 ? 15.938 -8.331 13.434 1.00 84.06 83 PRO A CA 1
ATOM 675 C C . PRO A 1 83 ? 15.824 -7.009 14.205 1.00 84.06 83 PRO A C 1
ATOM 677 O O . PRO A 1 83 ? 16.832 -6.390 14.540 1.00 84.06 83 PRO A O 1
ATOM 680 N N . GLY A 1 84 ? 14.596 -6.549 14.450 1.00 88.06 84 GLY A N 1
ATOM 681 C CA . GLY A 1 84 ? 14.336 -5.262 15.110 1.00 88.06 84 GLY A CA 1
ATOM 682 C C . GLY A 1 84 ? 14.219 -4.056 14.169 1.00 88.06 84 GLY A C 1
ATOM 683 O O . GLY A 1 84 ? 13.937 -2.953 14.626 1.00 88.06 84 GLY A O 1
ATOM 684 N N . ARG A 1 85 ? 14.405 -4.231 12.855 1.00 93.38 85 ARG A N 1
ATOM 685 C CA . ARG A 1 85 ? 14.071 -3.212 11.846 1.00 93.38 85 ARG A CA 1
ATOM 686 C C . ARG A 1 85 ? 12.798 -3.602 11.109 1.00 93.38 85 ARG A C 1
ATOM 688 O O . ARG A 1 85 ? 12.538 -4.787 10.914 1.00 93.38 85 ARG A O 1
ATOM 695 N N . LEU A 1 86 ? 12.044 -2.606 10.657 1.00 93.69 86 LEU A N 1
ATOM 696 C CA . LEU A 1 86 ? 10.907 -2.825 9.768 1.00 93.69 86 LEU A CA 1
ATOM 697 C C . LEU A 1 86 ? 11.372 -3.332 8.395 1.00 93.69 86 LEU A C 1
ATOM 699 O O . LEU A 1 86 ? 12.481 -3.029 7.937 1.00 93.69 86 LEU A O 1
ATOM 703 N N . ALA A 1 87 ? 10.530 -4.135 7.749 1.00 92.69 87 ALA A N 1
ATOM 704 C CA . ALA A 1 87 ? 10.756 -4.593 6.387 1.00 92.69 87 ALA A CA 1
ATOM 705 C C . ALA A 1 87 ? 10.742 -3.399 5.424 1.00 92.69 87 ALA A C 1
ATOM 707 O O . ALA A 1 87 ? 9.869 -2.538 5.496 1.00 92.69 87 ALA A O 1
ATOM 708 N N . ARG A 1 88 ? 11.697 -3.358 4.492 1.00 90.94 88 ARG A N 1
ATOM 709 C CA . ARG A 1 88 ? 11.748 -2.303 3.474 1.00 90.94 88 ARG A CA 1
ATOM 710 C C . ARG A 1 88 ? 10.950 -2.703 2.240 1.00 90.94 88 ARG A C 1
ATOM 712 O O . ARG A 1 88 ? 11.120 -3.803 1.711 1.00 90.94 88 ARG A O 1
ATOM 719 N N . GLY A 1 89 ? 10.099 -1.789 1.786 1.00 88.50 89 GLY A N 1
ATOM 720 C CA . GLY A 1 89 ? 9.338 -1.909 0.546 1.00 88.50 89 GLY A CA 1
ATOM 721 C C . GLY A 1 89 ? 10.076 -1.332 -0.662 1.00 88.50 89 GLY A C 1
ATOM 722 O O . GLY A 1 89 ? 11.188 -0.813 -0.557 1.00 88.50 89 GLY A O 1
ATOM 723 N N . PHE A 1 90 ? 9.434 -1.397 -1.829 1.00 90.62 90 PHE A N 1
ATOM 724 C CA . PHE A 1 90 ? 9.961 -0.787 -3.051 1.00 90.62 90 PHE A CA 1
ATOM 725 C C . PHE A 1 90 ? 10.094 0.735 -2.913 1.00 90.62 90 PHE A C 1
ATOM 727 O O . PHE A 1 90 ? 11.154 1.287 -3.219 1.00 90.62 90 PHE A O 1
ATOM 734 N N . CYS A 1 91 ? 9.045 1.396 -2.413 1.00 86.81 91 CYS A N 1
ATOM 735 C CA . CYS A 1 91 ? 9.016 2.850 -2.264 1.00 86.81 91 CYS A CA 1
ATOM 736 C C . CYS A 1 91 ? 10.118 3.351 -1.317 1.00 86.81 91 CYS A C 1
ATOM 738 O O . CYS A 1 91 ? 10.833 4.278 -1.680 1.00 86.81 91 CYS A O 1
ATOM 740 N N . ASP A 1 92 ? 10.353 2.686 -0.178 1.00 89.25 92 ASP A N 1
ATOM 741 C CA . ASP A 1 92 ? 11.437 3.052 0.755 1.00 89.25 92 ASP A CA 1
ATOM 742 C C . ASP A 1 92 ? 12.824 3.010 0.088 1.00 89.25 92 ASP A C 1
ATOM 744 O O . ASP A 1 92 ? 13.628 3.934 0.235 1.00 89.25 92 ASP A O 1
ATOM 748 N N . VAL A 1 93 ? 13.099 1.979 -0.720 1.00 92.94 93 VAL A N 1
ATOM 749 C CA . VAL A 1 93 ? 14.366 1.880 -1.463 1.00 92.94 93 VAL A CA 1
ATOM 750 C C . VAL A 1 93 ? 14.516 3.046 -2.439 1.00 92.94 93 VAL A C 1
ATOM 752 O O . VAL A 1 93 ? 15.575 3.670 -2.500 1.00 92.94 93 VAL A O 1
ATOM 755 N N . PHE A 1 94 ? 13.471 3.382 -3.190 1.00 90.31 94 PHE A N 1
ATOM 756 C CA . PHE A 1 94 ? 13.539 4.485 -4.145 1.00 90.31 94 PHE A CA 1
ATOM 757 C C . PHE A 1 94 ? 13.673 5.846 -3.468 1.00 90.31 94 PHE A C 1
ATOM 759 O O . PHE A 1 94 ? 14.519 6.646 -3.876 1.00 90.31 94 PHE A O 1
ATOM 766 N N . LEU A 1 95 ? 12.925 6.077 -2.391 1.00 89.00 95 LEU A N 1
ATOM 767 C CA . LEU A 1 95 ? 13.034 7.294 -1.598 1.00 89.00 95 LEU A CA 1
ATOM 768 C C . LEU A 1 95 ? 14.455 7.472 -1.059 1.00 89.00 95 LEU A C 1
ATOM 770 O O . LEU A 1 95 ? 15.056 8.534 -1.214 1.00 89.00 95 LEU A O 1
ATOM 774 N N . ARG A 1 96 ? 15.033 6.412 -0.491 1.00 91.56 96 ARG A N 1
ATOM 775 C CA . ARG A 1 96 ? 16.345 6.462 0.156 1.00 91.56 96 ARG A CA 1
ATOM 776 C C . ARG A 1 96 ? 17.514 6.579 -0.814 1.00 91.56 96 ARG A C 1
ATOM 778 O O . ARG A 1 96 ? 18.469 7.297 -0.526 1.00 91.56 96 ARG A O 1
ATOM 785 N N . TYR A 1 97 ? 17.485 5.839 -1.920 1.00 93.25 97 TYR A N 1
ATOM 786 C CA . TYR A 1 97 ? 18.625 5.767 -2.837 1.00 93.25 97 TYR A CA 1
ATOM 787 C C . TYR A 1 97 ? 18.534 6.783 -3.975 1.00 93.25 97 TYR A C 1
ATOM 789 O O . TYR A 1 97 ? 19.580 7.228 -4.446 1.00 93.25 97 TYR A O 1
ATOM 797 N N . VAL A 1 98 ? 17.324 7.152 -4.411 1.00 90.88 98 VAL A N 1
ATOM 798 C CA . VAL A 1 98 ? 17.105 7.975 -5.608 1.00 90.88 98 VAL A CA 1
ATOM 799 C C . VAL A 1 98 ? 16.503 9.330 -5.260 1.00 90.88 98 VAL A C 1
ATOM 801 O O . VAL A 1 98 ? 17.137 10.331 -5.574 1.00 90.88 98 VAL A O 1
ATOM 804 N N . VAL A 1 99 ? 15.334 9.387 -4.618 1.00 88.25 99 VAL A N 1
ATOM 805 C CA . VAL A 1 99 ? 14.583 10.648 -4.444 1.00 88.25 99 VAL A CA 1
ATOM 806 C C . VAL A 1 99 ? 15.286 11.597 -3.482 1.00 88.25 99 VAL A C 1
ATOM 808 O O . VAL A 1 99 ? 15.808 12.617 -3.921 1.00 88.25 99 VAL A O 1
ATOM 811 N N . LYS A 1 100 ? 15.408 11.230 -2.201 1.00 88.38 100 LYS A N 1
ATOM 812 C CA . LYS A 1 100 ? 15.965 12.112 -1.160 1.00 88.38 100 LYS A CA 1
ATOM 813 C C . LYS A 1 100 ? 17.381 12.621 -1.468 1.00 88.38 100 LYS A C 1
ATOM 815 O O . LYS A 1 100 ? 17.660 13.785 -1.198 1.00 88.38 100 LYS A O 1
ATOM 820 N N . PRO A 1 101 ? 18.293 11.821 -2.056 1.00 89.75 101 PRO A N 1
ATOM 821 C CA . PRO A 1 101 ? 19.619 12.321 -2.413 1.00 89.75 101 PRO A CA 1
ATOM 822 C C . PRO A 1 101 ? 19.659 13.211 -3.668 1.00 89.75 101 PRO A C 1
ATOM 824 O O . PRO A 1 101 ? 20.723 13.764 -3.963 1.00 89.75 101 PRO A O 1
ATOM 827 N N . THR A 1 102 ? 18.589 13.281 -4.473 1.00 86.69 102 THR A N 1
ATOM 828 C CA . THR A 1 102 ? 18.558 13.970 -5.778 1.00 86.69 102 THR A CA 1
ATOM 829 C C . THR A 1 102 ? 17.812 15.301 -5.677 1.00 86.69 102 THR A C 1
ATOM 831 O O . THR A 1 102 ? 16.585 15.304 -5.617 1.00 86.69 102 THR A O 1
ATOM 834 N N . PRO A 1 103 ? 18.524 16.443 -5.719 1.00 83.62 103 PRO A N 1
ATOM 835 C CA . PRO A 1 103 ? 17.883 17.753 -5.709 1.00 83.62 103 PRO A CA 1
ATOM 836 C C . PRO A 1 103 ? 16.884 17.907 -6.862 1.00 83.62 103 PRO A C 1
ATOM 838 O O . PRO A 1 103 ? 17.187 17.553 -8.002 1.00 83.62 103 PRO A O 1
ATOM 841 N N . GLY A 1 104 ? 15.701 18.446 -6.565 1.00 79.12 104 GLY A N 1
ATOM 842 C CA . GLY A 1 104 ? 14.638 18.672 -7.551 1.00 79.12 104 GLY A CA 1
ATOM 843 C C . GLY A 1 104 ? 13.797 17.438 -7.901 1.00 79.12 104 GLY A C 1
ATOM 844 O O . GLY A 1 104 ? 12.905 17.540 -8.745 1.00 79.12 104 GLY A O 1
ATOM 845 N N . LEU A 1 105 ? 14.049 16.283 -7.272 1.00 79.44 105 LEU A N 1
ATOM 846 C CA . LEU A 1 105 ? 13.182 15.111 -7.369 1.00 79.44 105 LEU A CA 1
ATOM 847 C C . LEU A 1 105 ? 12.274 15.042 -6.131 1.00 79.44 105 LEU A C 1
ATOM 849 O O . LEU A 1 105 ? 12.761 15.009 -5.006 1.00 79.44 105 LEU A O 1
ATOM 853 N N . THR A 1 106 ? 10.962 15.052 -6.352 1.00 73.00 106 THR A N 1
ATOM 854 C CA . THR A 1 106 ? 9.919 15.044 -5.310 1.00 73.00 106 THR A CA 1
ATOM 855 C C . THR A 1 106 ? 9.418 13.626 -5.037 1.00 73.00 106 THR A C 1
ATOM 857 O O . THR A 1 106 ? 9.649 12.742 -5.853 1.00 73.00 106 THR A O 1
ATOM 860 N N . GLU A 1 107 ? 8.747 13.395 -3.904 1.00 70.31 107 GLU A N 1
ATOM 861 C CA . GLU A 1 107 ? 8.149 12.084 -3.581 1.00 70.31 107 GLU A CA 1
ATOM 862 C C . GLU A 1 107 ? 6.833 11.846 -4.351 1.00 70.31 107 GLU A C 1
ATOM 864 O O . GLU A 1 107 ? 6.565 10.729 -4.796 1.00 70.31 107 GLU A O 1
ATOM 869 N N . HIS A 1 108 ? 6.062 12.916 -4.582 1.00 65.06 108 HIS A N 1
ATOM 870 C CA . HIS A 1 108 ? 4.779 12.911 -5.291 1.00 65.06 108 HIS A CA 1
ATOM 871 C C . HIS A 1 108 ? 4.845 13.638 -6.648 1.00 65.06 108 HIS A C 1
ATOM 873 O O . HIS A 1 108 ? 5.847 14.284 -6.993 1.00 65.06 108 HIS A O 1
ATOM 879 N N . GLY A 1 109 ? 3.765 13.536 -7.435 1.00 59.12 109 GLY A N 1
ATOM 880 C CA . GLY A 1 109 ? 3.586 14.296 -8.676 1.00 59.12 109 GLY A CA 1
ATOM 881 C C . GLY A 1 109 ? 4.376 13.746 -9.862 1.00 59.12 109 GLY A C 1
ATOM 882 O O . GLY A 1 109 ? 4.722 14.485 -10.782 1.00 59.12 109 GLY A O 1
ATOM 883 N N . HIS A 1 110 ? 4.718 12.458 -9.847 1.00 65.94 110 HIS A N 1
ATOM 884 C CA . HIS A 1 110 ? 5.361 11.806 -10.990 1.00 65.94 110 HIS A CA 1
ATOM 885 C C . HIS A 1 110 ? 4.360 11.414 -12.076 1.00 65.94 110 HIS A C 1
ATOM 887 O O . HIS A 1 110 ? 4.742 11.319 -13.240 1.00 65.94 110 HIS A O 1
ATOM 893 N N . GLU A 1 111 ? 3.087 11.233 -11.725 1.00 59.88 111 GLU A N 1
ATOM 894 C CA . GLU A 1 111 ? 2.002 10.959 -12.670 1.00 59.88 111 GLU A CA 1
ATOM 895 C C . GLU A 1 111 ? 1.770 12.077 -13.699 1.00 59.88 111 GLU A C 1
ATOM 897 O O . GLU A 1 111 ? 1.315 11.788 -14.804 1.00 59.88 111 GLU A O 1
ATOM 902 N N . SER A 1 112 ? 2.116 13.329 -13.376 1.00 60.66 112 SER A N 1
ATOM 903 C CA . SER A 1 112 ? 1.995 14.481 -14.281 1.00 60.66 112 SER A CA 1
ATOM 904 C C . SER A 1 112 ? 3.279 14.803 -15.056 1.00 60.66 112 SER A C 1
ATOM 906 O O . SER A 1 112 ? 3.233 15.601 -15.993 1.00 60.66 112 SER A O 1
ATOM 908 N N . LYS A 1 113 ? 4.416 14.182 -14.707 1.00 66.69 113 LYS A N 1
ATOM 909 C CA . LYS A 1 113 ? 5.726 14.457 -15.322 1.00 66.69 113 LYS A CA 1
ATOM 910 C C . LYS A 1 113 ? 5.922 13.657 -16.607 1.00 66.69 113 LYS A C 1
ATOM 912 O O . LYS A 1 113 ? 5.839 12.428 -16.631 1.00 66.69 113 LYS A O 1
ATOM 917 N N . GLY A 1 114 ? 6.240 14.362 -17.686 1.00 72.12 114 GLY A N 1
ATOM 918 C CA . GLY A 1 114 ? 6.574 13.792 -18.984 1.00 72.12 114 GLY A CA 1
ATOM 919 C C . GLY A 1 114 ? 8.069 13.517 -19.155 1.00 72.12 114 GLY A C 1
ATOM 920 O O . GLY A 1 114 ? 8.914 13.886 -18.342 1.00 72.12 114 GLY A O 1
ATOM 921 N N . VAL A 1 115 ? 8.428 12.899 -20.285 1.00 77.50 115 VAL A N 1
ATOM 922 C CA . VAL A 1 115 ? 9.835 12.627 -20.647 1.00 77.50 115 VAL A CA 1
ATOM 923 C C . VAL A 1 115 ? 10.665 13.916 -20.702 1.00 77.50 115 VAL A C 1
ATOM 925 O O . VAL A 1 115 ? 11.827 13.919 -20.298 1.00 77.50 115 VAL A O 1
ATOM 928 N N . PHE A 1 116 ? 10.068 15.021 -21.154 1.00 80.69 116 PHE A N 1
ATOM 929 C CA . PHE A 1 116 ? 10.741 16.318 -21.233 1.00 80.69 116 PHE A CA 1
ATOM 930 C C . PHE A 1 116 ? 11.106 16.887 -19.859 1.00 80.69 116 PHE A C 1
ATOM 932 O O . PHE A 1 116 ? 12.181 17.468 -19.735 1.00 80.69 116 PHE A O 1
ATOM 939 N N . ASP A 1 117 ? 10.298 16.654 -18.821 1.00 81.12 117 ASP A N 1
ATOM 940 C CA . ASP A 1 117 ? 10.607 17.100 -17.457 1.00 81.12 117 ASP A CA 1
ATOM 941 C C . ASP A 1 117 ? 11.844 16.388 -16.904 1.00 81.12 117 ASP A C 1
ATOM 943 O O . ASP A 1 117 ? 12.705 17.010 -16.281 1.00 81.12 117 ASP A O 1
ATOM 947 N N . TYR A 1 118 ? 11.994 15.094 -17.200 1.00 81.25 118 TYR A N 1
ATOM 948 C CA . TYR A 1 118 ? 13.183 14.328 -16.819 1.00 81.25 118 TYR A CA 1
ATOM 949 C C . TYR A 1 118 ? 14.428 14.726 -17.621 1.00 81.25 118 TYR A C 1
ATOM 951 O O . TYR A 1 118 ? 15.528 14.744 -17.066 1.00 81.25 118 TYR A O 1
ATOM 959 N N . ILE A 1 119 ? 14.277 15.093 -18.899 1.00 83.69 119 ILE A N 1
ATOM 960 C CA . ILE A 1 119 ? 15.379 15.657 -19.698 1.00 83.69 119 ILE A CA 1
ATOM 961 C C . ILE A 1 119 ? 15.798 17.018 -19.129 1.00 83.69 119 ILE A C 1
ATOM 963 O O . ILE A 1 119 ? 16.990 17.262 -18.944 1.00 83.69 119 ILE A O 1
ATOM 967 N N . ALA A 1 120 ? 14.835 17.885 -18.804 1.00 85.56 120 ALA A N 1
ATOM 968 C CA . ALA A 1 120 ? 15.093 19.185 -18.192 1.00 85.56 120 ALA A CA 1
ATOM 969 C C . ALA A 1 120 ? 15.766 19.040 -16.819 1.00 85.56 120 ALA A C 1
ATOM 971 O O . ALA A 1 120 ? 16.720 19.759 -16.524 1.00 85.56 120 ALA A O 1
ATOM 972 N N . LEU A 1 121 ? 15.333 18.071 -16.006 1.00 85.25 121 LEU A N 1
ATOM 973 C CA . LEU A 1 121 ? 15.995 17.716 -14.752 1.00 85.25 121 LEU A CA 1
ATOM 974 C C . LEU A 1 121 ? 17.447 17.279 -14.992 1.00 85.25 121 LEU A C 1
ATOM 976 O O . LEU A 1 121 ? 18.348 17.787 -14.331 1.00 85.25 121 LEU A O 1
ATOM 980 N N . GLY A 1 122 ? 17.695 16.395 -15.963 1.00 85.81 122 GLY A N 1
ATOM 981 C CA . GLY A 1 122 ? 19.052 15.977 -16.332 1.00 85.81 122 GLY A CA 1
ATOM 982 C C . GLY A 1 122 ? 19.938 17.153 -16.757 1.00 85.81 122 GLY A C 1
ATOM 983 O O . GLY A 1 122 ? 21.078 17.267 -16.309 1.00 85.81 122 GLY A O 1
ATOM 984 N N . ALA A 1 123 ? 19.395 18.082 -17.549 1.00 88.56 123 ALA A N 1
ATOM 985 C CA . ALA A 1 123 ? 20.096 19.303 -17.943 1.00 88.56 123 ALA A CA 1
ATOM 986 C C . ALA A 1 123 ? 20.427 20.199 -16.734 1.00 88.56 123 ALA A C 1
ATOM 988 O O . ALA A 1 123 ? 21.557 20.673 -16.627 1.00 88.56 123 ALA A O 1
ATOM 989 N N . ARG A 1 124 ? 19.485 20.376 -15.794 1.00 90.31 124 ARG A N 1
ATOM 990 C CA . ARG A 1 124 ? 19.690 21.140 -14.546 1.00 90.31 124 ARG A CA 1
ATOM 991 C C . ARG A 1 124 ? 20.745 20.508 -13.634 1.00 90.31 124 ARG A C 1
ATOM 993 O O . ARG A 1 124 ? 21.520 21.225 -13.011 1.00 90.31 124 ARG A O 1
ATOM 1000 N N . LEU A 1 125 ? 20.790 19.179 -13.566 1.00 89.94 125 LEU A N 1
ATOM 1001 C CA . LEU A 1 125 ? 21.764 18.426 -12.766 1.00 89.94 125 LEU A CA 1
ATOM 1002 C C . LEU A 1 125 ? 23.168 18.386 -13.400 1.00 89.94 125 LEU A C 1
ATOM 1004 O O . LEU A 1 125 ? 24.151 18.071 -12.720 1.00 89.94 125 LEU A O 1
ATOM 1008 N N . GLY A 1 126 ? 23.275 18.670 -14.700 1.00 91.94 126 GLY A N 1
ATOM 1009 C CA . GLY A 1 126 ? 24.505 18.531 -15.474 1.00 91.94 126 GLY A CA 1
ATOM 1010 C C . GLY A 1 126 ? 24.945 17.073 -15.664 1.00 91.94 126 GLY A C 1
ATOM 1011 O O . GLY A 1 126 ? 24.321 16.124 -15.180 1.00 91.94 126 GLY A O 1
ATOM 1012 N N . LEU A 1 127 ? 26.063 16.873 -16.374 1.00 91.62 127 LEU A N 1
ATOM 1013 C CA . LEU A 1 127 ? 26.563 15.532 -16.716 1.00 91.62 127 LEU A CA 1
ATOM 1014 C C . LEU A 1 127 ? 26.886 14.699 -15.468 1.00 91.62 127 LEU A C 1
ATOM 1016 O O . LEU A 1 127 ? 26.480 13.542 -15.374 1.00 91.62 127 LEU A O 1
ATOM 1020 N N . ARG A 1 128 ? 27.582 15.295 -14.491 1.00 91.62 128 ARG A N 1
ATOM 1021 C CA . ARG A 1 128 ? 27.943 14.613 -13.242 1.00 91.62 128 ARG A CA 1
ATOM 1022 C C . ARG A 1 128 ? 26.703 14.215 -12.444 1.00 91.62 128 ARG A C 1
ATOM 1024 O O . ARG A 1 128 ? 26.595 13.057 -12.063 1.00 91.62 128 ARG A O 1
ATOM 1031 N N . GLY A 1 129 ? 25.753 15.134 -12.255 1.00 90.00 129 GLY A N 1
ATOM 1032 C CA . GLY A 1 129 ? 24.516 14.835 -11.536 1.00 90.00 129 GLY A CA 1
ATOM 1033 C C . GLY A 1 129 ? 23.678 13.764 -12.239 1.00 90.00 129 GLY A C 1
ATOM 1034 O O . GLY A 1 129 ? 23.149 12.873 -11.581 1.00 90.00 129 GLY A O 1
ATOM 1035 N N . THR A 1 130 ? 23.637 13.771 -13.574 1.00 89.31 130 THR A N 1
ATOM 1036 C CA . THR A 1 130 ? 22.967 12.722 -14.362 1.00 89.31 130 THR A CA 1
ATOM 1037 C C . THR A 1 130 ? 23.620 11.349 -14.161 1.00 89.31 130 THR A C 1
ATOM 1039 O O . THR A 1 130 ? 22.921 10.358 -13.939 1.00 89.31 130 THR A O 1
ATOM 1042 N N . VAL A 1 131 ? 24.956 11.274 -14.185 1.00 91.81 131 VAL A N 1
ATOM 1043 C CA . VAL A 1 131 ? 25.694 10.031 -13.898 1.00 91.81 131 VAL A CA 1
ATOM 1044 C C . VAL A 1 131 ? 25.447 9.567 -12.461 1.00 91.81 131 VAL A C 1
ATOM 1046 O O . VAL A 1 131 ? 25.183 8.384 -12.242 1.00 91.81 131 VAL A O 1
ATOM 1049 N N . ASP A 1 132 ? 25.463 10.482 -11.491 1.00 92.56 132 ASP A N 1
ATOM 1050 C CA . ASP A 1 132 ? 25.203 10.171 -10.083 1.00 92.56 132 ASP A CA 1
ATOM 1051 C C . ASP A 1 132 ? 23.786 9.610 -9.879 1.00 92.56 132 ASP A C 1
ATOM 1053 O O . ASP A 1 132 ? 23.617 8.616 -9.167 1.00 92.56 132 ASP A O 1
ATOM 1057 N N . VAL A 1 133 ? 22.772 10.171 -10.550 1.00 90.69 133 VAL A N 1
ATOM 1058 C CA . VAL A 1 133 ? 21.405 9.621 -10.570 1.00 90.69 133 VAL A CA 1
ATOM 1059 C C . VAL A 1 133 ? 21.386 8.222 -11.188 1.00 90.69 133 VAL A C 1
ATOM 1061 O O . VAL A 1 133 ? 20.806 7.309 -10.602 1.00 90.69 133 VAL A O 1
ATOM 1064 N N . GLY A 1 134 ? 22.075 8.005 -12.310 1.00 89.44 134 GLY A N 1
ATOM 1065 C CA . GLY A 1 134 ? 22.206 6.675 -12.911 1.00 89.44 134 GLY A CA 1
ATOM 1066 C C . GLY A 1 134 ? 22.803 5.642 -11.945 1.00 89.44 134 GLY A C 1
ATOM 1067 O O . GLY A 1 134 ? 22.246 4.558 -11.760 1.00 89.44 134 GLY A O 1
ATOM 1068 N N . LEU A 1 135 ? 23.890 5.992 -11.251 1.00 94.44 135 LEU A N 1
ATOM 1069 C CA . LEU A 1 135 ? 24.518 5.130 -10.243 1.00 94.44 135 LEU A CA 1
ATOM 1070 C C . LEU A 1 135 ? 23.596 4.862 -9.044 1.00 94.44 135 LEU A C 1
ATOM 1072 O O . LEU A 1 135 ? 23.577 3.747 -8.518 1.00 94.44 135 LEU A O 1
ATOM 1076 N N . ARG A 1 136 ? 22.812 5.855 -8.617 1.00 94.19 136 ARG A N 1
ATOM 1077 C CA . ARG A 1 136 ? 21.792 5.708 -7.567 1.00 94.19 136 ARG A CA 1
ATOM 1078 C C . ARG A 1 136 ? 20.695 4.728 -7.970 1.00 94.19 136 ARG A C 1
ATOM 1080 O O . ARG A 1 136 ? 20.364 3.851 -7.174 1.00 94.19 136 ARG A O 1
ATOM 1087 N N . PHE A 1 137 ? 20.207 4.804 -9.208 1.00 92.19 137 PHE A N 1
ATOM 1088 C CA . PHE A 1 137 ? 19.259 3.832 -9.760 1.00 92.19 137 PHE A CA 1
ATOM 1089 C C . PHE A 1 137 ? 19.839 2.415 -9.768 1.00 92.19 137 PHE A C 1
ATOM 1091 O O . PHE A 1 137 ? 19.181 1.485 -9.306 1.00 92.19 137 PHE A O 1
ATOM 1098 N N . VAL A 1 138 ? 21.087 2.240 -10.221 1.00 93.00 138 VAL A N 1
ATOM 1099 C CA . VAL A 1 138 ? 21.759 0.928 -10.192 1.00 93.00 138 VAL A CA 1
ATOM 1100 C C . VAL A 1 138 ? 21.835 0.385 -8.762 1.00 93.00 138 VAL A C 1
ATOM 1102 O O . VAL A 1 138 ? 21.487 -0.772 -8.529 1.00 93.00 138 VAL A O 1
ATOM 1105 N N . ARG A 1 139 ? 22.224 1.213 -7.783 1.00 96.62 139 ARG A N 1
ATOM 1106 C CA . ARG A 1 139 ? 22.259 0.818 -6.363 1.00 96.62 139 ARG A CA 1
ATOM 1107 C C . ARG A 1 139 ? 20.874 0.445 -5.830 1.00 96.62 139 ARG A C 1
ATOM 1109 O O . ARG A 1 139 ? 20.764 -0.565 -5.142 1.00 96.62 139 ARG A O 1
ATOM 1116 N N . ALA A 1 140 ? 19.835 1.203 -6.181 1.00 95.31 140 ALA A N 1
ATOM 1117 C CA . ALA A 1 140 ? 18.454 0.896 -5.814 1.00 95.31 140 ALA A CA 1
ATOM 1118 C C . ALA A 1 140 ? 18.012 -0.463 -6.381 1.00 95.31 140 ALA A C 1
ATOM 1120 O O . ALA A 1 140 ? 17.483 -1.294 -5.649 1.00 95.31 140 ALA A O 1
ATOM 1121 N N . ILE A 1 141 ? 18.300 -0.745 -7.655 1.00 94.62 141 ILE A N 1
ATOM 1122 C CA . ILE A 1 141 ? 17.981 -2.032 -8.292 1.00 94.62 141 ILE A CA 1
ATOM 1123 C C . ILE A 1 141 ? 18.720 -3.187 -7.605 1.00 94.62 141 ILE A C 1
ATOM 1125 O O . ILE A 1 141 ? 18.107 -4.210 -7.294 1.00 94.62 141 ILE A O 1
ATOM 1129 N N . LEU A 1 142 ? 20.020 -3.032 -7.329 1.00 96.06 142 LEU A N 1
ATOM 1130 C CA . LEU A 1 142 ? 20.796 -4.034 -6.592 1.00 96.06 142 LEU A CA 1
ATOM 1131 C C . LEU A 1 142 ? 20.206 -4.290 -5.199 1.00 96.06 142 LEU A C 1
ATOM 1133 O O . LEU A 1 142 ? 20.128 -5.443 -4.772 1.00 96.06 142 LEU A O 1
ATOM 1137 N N . GL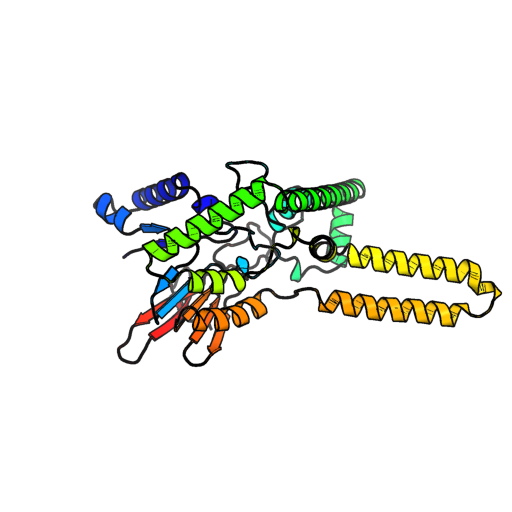U A 1 143 ? 19.738 -3.241 -4.522 1.00 95.88 143 GLU A N 1
ATOM 1138 C CA . GLU A 1 143 ? 19.065 -3.357 -3.230 1.00 95.88 143 GLU A CA 1
ATOM 1139 C C . GLU A 1 143 ? 17.719 -4.087 -3.343 1.00 95.88 143 GLU A C 1
ATOM 1141 O O . GLU A 1 143 ? 17.446 -4.968 -2.531 1.00 95.88 143 GLU A O 1
ATOM 1146 N N . LEU A 1 144 ? 16.912 -3.834 -4.380 1.00 95.38 144 LEU A N 1
ATOM 1147 C CA . LEU A 1 144 ? 15.675 -4.592 -4.622 1.00 95.38 144 LEU A CA 1
ATOM 1148 C C . LEU A 1 144 ? 15.950 -6.086 -4.843 1.00 95.38 144 LEU A C 1
ATOM 1150 O O . LEU A 1 144 ? 15.228 -6.932 -4.314 1.00 95.38 144 LEU A O 1
ATOM 1154 N N . PHE A 1 145 ? 17.012 -6.439 -5.574 1.00 95.88 145 PHE A N 1
ATOM 1155 C CA . PHE A 1 145 ? 17.430 -7.838 -5.718 1.00 95.88 145 PHE A CA 1
ATOM 1156 C C . PHE A 1 145 ? 17.989 -8.424 -4.415 1.00 95.88 145 PHE A C 1
ATOM 1158 O O . PHE A 1 145 ? 17.818 -9.621 -4.163 1.00 95.88 145 PHE A O 1
ATOM 1165 N N . ARG A 1 146 ? 18.622 -7.608 -3.563 1.00 95.50 146 ARG A N 1
ATOM 1166 C CA . ARG A 1 146 ? 19.022 -8.011 -2.209 1.00 95.50 146 ARG A CA 1
ATOM 1167 C C . ARG A 1 146 ? 17.788 -8.347 -1.369 1.00 95.50 146 ARG A C 1
ATOM 1169 O O . ARG A 1 146 ? 17.725 -9.468 -0.877 1.00 95.50 146 ARG A O 1
ATOM 1176 N N . LEU A 1 147 ? 16.797 -7.452 -1.304 1.00 94.12 147 LEU A N 1
ATOM 1177 C CA . LEU A 1 147 ? 15.516 -7.668 -0.612 1.00 94.12 147 LEU A CA 1
ATOM 1178 C C . LEU A 1 147 ? 14.769 -8.886 -1.158 1.00 94.12 147 LEU A C 1
ATOM 1180 O O . LEU A 1 147 ? 14.263 -9.698 -0.392 1.00 94.12 147 LEU A O 1
ATOM 1184 N N . ARG A 1 148 ? 14.784 -9.093 -2.480 1.00 95.12 148 ARG A N 1
ATOM 1185 C CA . ARG A 1 148 ? 14.212 -10.302 -3.078 1.00 95.12 148 ARG A CA 1
ATOM 1186 C C . ARG A 1 148 ? 14.815 -11.573 -2.490 1.00 95.12 148 ARG A C 1
ATOM 1188 O O . ARG A 1 148 ? 14.086 -12.523 -2.239 1.00 95.12 148 ARG A O 1
ATOM 1195 N N . ARG A 1 149 ? 16.140 -11.631 -2.317 1.00 95.25 149 ARG A N 1
ATOM 1196 C CA . ARG A 1 149 ? 16.793 -12.806 -1.714 1.00 95.25 149 ARG A CA 1
ATOM 1197 C C . ARG A 1 149 ? 16.379 -12.993 -0.256 1.00 95.25 149 ARG A C 1
ATOM 1199 O O . ARG A 1 149 ? 16.260 -14.136 0.174 1.00 95.25 149 ARG A O 1
ATOM 1206 N N . GLU A 1 150 ? 16.127 -11.906 0.474 1.00 93.31 150 GLU A N 1
ATOM 1207 C CA . GLU A 1 150 ? 15.667 -11.968 1.867 1.00 93.31 150 GLU A CA 1
ATOM 1208 C C . GLU A 1 150 ? 14.319 -12.684 1.991 1.00 93.31 150 GLU A C 1
ATOM 1210 O O . GLU A 1 150 ? 14.195 -13.542 2.862 1.00 93.31 150 GLU A O 1
ATOM 1215 N N . HIS A 1 151 ? 13.376 -12.450 1.072 1.00 92.38 151 HIS A N 1
ATOM 1216 C CA . HIS A 1 151 ? 12.060 -13.118 1.045 1.00 92.38 151 HIS A CA 1
ATOM 1217 C C . HIS A 1 151 ? 12.126 -14.651 0.984 1.00 92.38 151 HIS A C 1
ATOM 1219 O O . HIS A 1 151 ? 11.197 -15.338 1.396 1.00 92.38 151 HIS A O 1
ATOM 1225 N N . PHE A 1 152 ? 13.226 -15.215 0.476 1.00 94.19 152 PHE A N 1
ATOM 1226 C CA . PHE A 1 152 ? 13.409 -16.668 0.353 1.00 94.19 152 PHE A CA 1
ATOM 1227 C C . PHE A 1 152 ? 14.349 -17.258 1.413 1.00 94.19 152 PHE A C 1
ATOM 1229 O O . PHE A 1 152 ? 14.649 -18.456 1.378 1.00 94.19 152 PHE A O 1
ATOM 1236 N N . SER A 1 153 ? 14.813 -16.433 2.354 1.00 94.81 153 SER A N 1
ATOM 1237 C CA . SER A 1 153 ? 15.687 -16.848 3.451 1.00 94.81 153 SER A CA 1
ATOM 1238 C C . SER A 1 153 ? 14.947 -17.676 4.507 1.00 94.81 153 SER A C 1
ATOM 1240 O O . SER A 1 153 ? 13.718 -17.675 4.596 1.00 94.81 153 SER A O 1
ATOM 1242 N N . GLU A 1 154 ? 15.697 -18.384 5.351 1.00 95.00 154 GLU A N 1
ATOM 1243 C CA . GLU A 1 154 ? 15.128 -19.080 6.509 1.00 95.00 154 GLU A CA 1
ATOM 1244 C C . GLU A 1 154 ? 14.502 -18.105 7.518 1.00 95.00 154 GLU A C 1
ATOM 1246 O O . GLU A 1 154 ? 13.428 -18.380 8.054 1.00 95.00 154 GLU A O 1
ATOM 1251 N N . ALA A 1 155 ? 15.120 -16.936 7.711 1.00 94.31 155 ALA A N 1
ATOM 1252 C CA . ALA A 1 155 ? 14.591 -15.882 8.570 1.00 94.31 155 ALA A CA 1
ATOM 1253 C C . ALA A 1 155 ? 13.220 -15.380 8.085 1.00 94.31 155 ALA A C 1
ATOM 1255 O O . ALA A 1 155 ? 12.315 -15.198 8.896 1.00 94.31 155 ALA A O 1
ATOM 1256 N N . ALA A 1 156 ? 13.015 -15.257 6.768 1.00 94.50 156 ALA A N 1
ATOM 1257 C CA . ALA A 1 156 ? 11.701 -14.926 6.215 1.00 94.50 156 ALA A CA 1
ATOM 1258 C C . ALA A 1 156 ? 10.668 -16.024 6.503 1.00 94.50 156 ALA A C 1
ATOM 1260 O O . ALA A 1 156 ? 9.544 -15.728 6.893 1.00 94.50 156 ALA A O 1
ATOM 1261 N N . ARG A 1 157 ? 11.050 -17.307 6.431 1.00 95.81 157 ARG A N 1
ATOM 1262 C CA . ARG A 1 157 ? 10.150 -18.407 6.832 1.00 95.81 157 ARG A CA 1
ATOM 1263 C C . ARG A 1 157 ? 9.807 -18.363 8.321 1.00 95.81 157 ARG A C 1
ATOM 1265 O O . ARG A 1 157 ? 8.702 -18.747 8.694 1.00 95.81 157 ARG A O 1
ATOM 1272 N N . ALA A 1 158 ? 10.737 -17.935 9.175 1.00 95.56 158 ALA A N 1
ATOM 1273 C CA . ALA A 1 158 ? 10.468 -17.739 10.598 1.00 95.56 158 ALA A CA 1
ATOM 1274 C C . ALA A 1 158 ? 9.473 -16.592 10.830 1.00 95.56 158 ALA A C 1
ATOM 1276 O O . ALA A 1 158 ? 8.524 -16.767 11.591 1.00 95.56 158 ALA A O 1
ATOM 1277 N N . LEU A 1 159 ? 9.625 -15.475 10.112 1.00 95.88 159 LEU A N 1
ATOM 1278 C CA . LEU A 1 159 ? 8.668 -14.366 10.142 1.00 95.88 159 LEU A CA 1
ATOM 1279 C C . LEU A 1 159 ? 7.292 -14.767 9.609 1.00 95.88 159 LEU A C 1
ATOM 1281 O O . LEU A 1 159 ? 6.291 -14.399 10.212 1.00 95.88 159 LEU A O 1
ATOM 1285 N N . ALA A 1 160 ? 7.222 -15.586 8.560 1.00 96.06 160 ALA A N 1
ATOM 1286 C CA . ALA A 1 160 ? 5.957 -16.120 8.062 1.00 96.06 160 ALA A CA 1
ATOM 1287 C C . ALA A 1 160 ? 5.230 -16.967 9.123 1.00 96.06 160 ALA A C 1
ATOM 1289 O O . ALA A 1 160 ? 4.015 -16.858 9.280 1.00 96.06 160 ALA A O 1
ATOM 1290 N N . ARG A 1 161 ? 5.964 -17.779 9.899 1.00 97.50 161 ARG A N 1
ATOM 1291 C CA . ARG A 1 161 ? 5.385 -18.531 11.027 1.00 97.50 161 ARG A CA 1
ATOM 1292 C C . ARG A 1 161 ? 4.905 -17.610 12.146 1.00 97.50 161 ARG A C 1
ATOM 1294 O O . ARG A 1 161 ? 3.842 -17.853 12.707 1.00 97.50 161 ARG A O 1
ATOM 1301 N N . GLU A 1 162 ? 5.666 -16.565 12.463 1.00 96.50 162 GLU A N 1
ATOM 1302 C CA . GLU A 1 162 ? 5.263 -15.571 13.464 1.00 96.50 162 GLU A CA 1
ATOM 1303 C C . GLU A 1 162 ? 4.027 -14.782 13.015 1.00 96.50 162 GLU A C 1
ATOM 1305 O O . GLU A 1 162 ? 3.110 -14.565 13.805 1.00 96.50 162 GLU A O 1
ATOM 1310 N N . HIS A 1 163 ? 3.963 -14.414 11.736 1.00 96.69 163 HIS A N 1
ATOM 1311 C CA . HIS A 1 163 ? 2.799 -13.793 11.122 1.00 96.69 163 HIS A CA 1
ATOM 1312 C C . HIS A 1 163 ? 1.557 -14.678 11.289 1.00 96.69 163 HIS A C 1
ATOM 1314 O O . HIS A 1 163 ? 0.569 -14.233 11.866 1.00 96.69 163 HIS A O 1
ATOM 1320 N N . GLU A 1 164 ? 1.626 -15.950 10.884 1.00 97.69 164 GLU A N 1
ATOM 1321 C CA . GLU A 1 164 ? 0.520 -16.903 11.061 1.00 97.69 164 GLU A CA 1
ATOM 1322 C C . GLU A 1 164 ? 0.130 -17.094 12.535 1.00 97.69 164 GLU A C 1
ATOM 1324 O O . GLU A 1 164 ? -1.058 -17.161 12.855 1.00 97.69 164 GLU A O 1
ATOM 1329 N N . ARG A 1 165 ? 1.105 -17.132 13.455 1.00 97.69 165 ARG A N 1
ATOM 1330 C CA . ARG A 1 165 ? 0.837 -17.204 14.899 1.00 97.69 165 ARG A CA 1
ATOM 1331 C C . ARG A 1 165 ? 0.024 -15.999 15.371 1.00 97.69 165 ARG A C 1
ATOM 1333 O O . ARG A 1 165 ? -0.965 -16.172 16.078 1.00 97.69 165 ARG A O 1
ATOM 1340 N N . ARG A 1 166 ? 0.404 -14.786 14.965 1.00 96.75 166 ARG A N 1
ATOM 1341 C CA . ARG A 1 166 ? -0.310 -13.551 15.324 1.00 96.75 166 ARG A CA 1
ATOM 1342 C C . ARG A 1 166 ? -1.702 -13.474 14.705 1.00 96.75 166 ARG A C 1
ATOM 1344 O O . ARG A 1 166 ? -2.622 -13.002 15.363 1.00 96.75 166 ARG A O 1
ATOM 1351 N N . ILE A 1 167 ? -1.882 -13.992 13.491 1.00 97.31 167 ILE A N 1
ATOM 1352 C CA . ILE A 1 167 ? -3.208 -14.136 12.875 1.00 97.31 167 ILE A CA 1
ATOM 1353 C C . ILE A 1 167 ? -4.103 -15.057 13.709 1.00 97.31 167 ILE A C 1
ATOM 1355 O O . ILE A 1 167 ? -5.257 -14.716 13.961 1.00 97.31 167 ILE A O 1
ATOM 1359 N N . ALA A 1 168 ? -3.583 -16.195 14.178 1.00 97.06 168 ALA A N 1
ATOM 1360 C CA . ALA A 1 168 ? -4.338 -17.102 15.041 1.00 97.06 168 ALA A CA 1
ATOM 1361 C C . ALA A 1 168 ? -4.712 -16.453 16.387 1.00 97.06 168 ALA A C 1
ATOM 1363 O O . ALA A 1 168 ? -5.852 -16.582 16.829 1.00 97.06 168 ALA A O 1
ATOM 1364 N N . LEU A 1 169 ? -3.790 -15.699 16.996 1.00 96.50 169 LEU A N 1
ATOM 1365 C CA . LEU A 1 169 ? -4.060 -14.957 18.233 1.00 96.50 169 LEU A CA 1
ATOM 1366 C C . LEU A 1 169 ? -5.121 -13.867 18.035 1.00 96.50 169 LEU A C 1
ATOM 1368 O O . LEU A 1 169 ? -6.009 -13.721 18.871 1.00 96.50 169 LEU A O 1
ATOM 1372 N N . LEU A 1 170 ? -5.076 -13.128 16.920 1.00 95.38 170 LEU A N 1
ATOM 1373 C CA . LEU A 1 170 ? -6.097 -12.124 16.613 1.00 95.38 170 LEU A CA 1
ATOM 1374 C C . LEU A 1 170 ? -7.469 -12.770 16.383 1.00 95.38 170 LEU A C 1
ATOM 1376 O O . LEU A 1 170 ? -8.476 -12.255 16.869 1.00 95.38 170 LEU A O 1
ATOM 1380 N N . ALA A 1 171 ? -7.503 -13.895 15.662 1.00 95.81 171 ALA A N 1
ATOM 1381 C CA . ALA A 1 171 ? -8.716 -14.677 15.442 1.00 95.81 171 ALA A CA 1
ATOM 1382 C C . ALA A 1 171 ? -9.383 -15.058 16.771 1.00 95.81 171 ALA A C 1
ATOM 1384 O O . ALA A 1 171 ? -10.578 -14.832 16.951 1.00 95.81 171 ALA A O 1
ATOM 1385 N N . GLU A 1 172 ? -8.607 -15.575 17.723 1.00 95.88 172 GLU A N 1
ATOM 1386 C CA . GLU A 1 172 ? -9.102 -15.925 19.055 1.00 95.88 172 GLU A CA 1
ATOM 1387 C C . GLU A 1 172 ? -9.561 -14.686 19.840 1.00 95.88 172 GLU A C 1
ATOM 1389 O O . GLU A 1 172 ? -10.705 -14.631 20.296 1.00 95.88 172 GLU A O 1
ATOM 1394 N N . ALA A 1 173 ? -8.712 -13.657 19.930 1.00 93.94 173 ALA A N 1
ATOM 1395 C CA . ALA A 1 173 ? -8.970 -12.457 20.726 1.00 93.94 173 ALA A CA 1
ATOM 1396 C C . ALA A 1 173 ? -10.212 -11.681 20.261 1.00 93.94 173 ALA A C 1
ATOM 1398 O O . ALA A 1 173 ? -11.001 -11.213 21.082 1.00 93.94 173 ALA A O 1
ATOM 1399 N N . LYS A 1 174 ? -10.411 -11.556 18.944 1.00 92.19 174 LYS A N 1
ATOM 1400 C CA . LYS A 1 174 ? -11.564 -10.857 18.355 1.00 92.19 174 LYS A CA 1
ATOM 1401 C C . LYS A 1 174 ? -12.730 -11.803 18.037 1.00 92.19 174 LYS A C 1
ATOM 1403 O O . LYS A 1 174 ? -13.745 -11.347 17.521 1.00 92.19 174 LYS A O 1
ATOM 1408 N N . ARG A 1 175 ? -12.604 -13.105 18.342 1.00 93.19 175 ARG A N 1
ATOM 1409 C CA . ARG A 1 175 ? -13.578 -14.164 17.999 1.00 93.19 175 ARG A CA 1
ATOM 1410 C C . ARG A 1 175 ? -13.931 -14.187 16.508 1.00 93.19 175 ARG A C 1
ATOM 1412 O O . ARG A 1 175 ? -15.055 -14.495 16.116 1.00 93.19 175 ARG A O 1
ATOM 1419 N N . ILE A 1 176 ? -12.951 -13.867 15.670 1.00 92.38 176 ILE A N 1
ATOM 1420 C CA . ILE A 1 176 ? -13.046 -13.926 14.215 1.00 92.38 176 ILE A CA 1
ATOM 1421 C C . ILE A 1 176 ? -12.486 -15.282 13.790 1.00 92.38 176 ILE A C 1
ATOM 1423 O O . ILE A 1 176 ? -11.359 -15.621 14.126 1.00 92.38 176 ILE A O 1
ATOM 1427 N N . GLY A 1 177 ? -13.234 -16.078 13.027 1.00 93.38 177 GLY A N 1
ATOM 1428 C CA . GLY A 1 177 ? -12.713 -17.354 12.531 1.00 93.38 177 GLY A CA 1
ATOM 1429 C C . GLY A 1 177 ? -11.426 -17.166 11.713 1.00 93.38 177 GLY A C 1
ATOM 1430 O O . GLY A 1 177 ? -11.391 -16.352 10.791 1.00 93.38 177 GLY A O 1
ATOM 1431 N N . VAL A 1 178 ? -10.380 -17.956 11.989 1.00 95.44 178 VAL A N 1
ATOM 1432 C CA . VAL A 1 178 ? -9.074 -17.851 11.298 1.00 95.44 178 VAL A CA 1
ATOM 1433 C C . VAL A 1 178 ? -9.187 -17.970 9.772 1.00 95.44 178 VAL A C 1
ATOM 1435 O O . VAL A 1 178 ? -8.453 -17.314 9.039 1.00 95.44 178 VAL A O 1
ATOM 1438 N N . GLY A 1 179 ? -10.148 -18.757 9.274 1.00 96.81 179 GLY A N 1
ATOM 1439 C CA . GLY A 1 179 ? -10.427 -18.870 7.839 1.00 96.81 179 GLY A CA 1
ATOM 1440 C C . GLY A 1 179 ? -10.862 -17.543 7.209 1.00 96.81 179 GLY A C 1
ATOM 1441 O O . GLY A 1 179 ? -10.458 -17.242 6.091 1.00 96.81 179 GLY A O 1
ATOM 1442 N N . ARG A 1 180 ? -11.608 -16.714 7.950 1.00 95.38 180 ARG A N 1
ATOM 1443 C CA . ARG A 1 180 ? -12.044 -15.383 7.509 1.00 95.38 180 ARG A CA 1
ATOM 1444 C C . ARG A 1 180 ? -10.862 -14.411 7.419 1.00 95.38 180 ARG A C 1
ATOM 1446 O O . ARG A 1 180 ? -10.732 -13.711 6.421 1.00 95.38 180 ARG A O 1
ATOM 1453 N N . LEU A 1 181 ? -9.955 -14.434 8.403 1.00 96.31 181 LEU A N 1
ATOM 1454 C CA . LEU A 1 181 ? -8.711 -13.649 8.349 1.00 96.31 181 LEU A CA 1
ATOM 1455 C C . LEU A 1 181 ? -7.807 -14.088 7.188 1.00 96.31 181 LEU A C 1
ATOM 1457 O O . LEU A 1 181 ? -7.283 -13.255 6.456 1.00 96.31 181 LEU A O 1
ATOM 1461 N N . ARG A 1 182 ? -7.669 -15.396 6.952 1.00 96.69 182 ARG A N 1
ATOM 1462 C CA . ARG A 1 182 ? -6.912 -15.908 5.798 1.00 96.69 182 ARG A CA 1
ATOM 1463 C C . ARG A 1 182 ? -7.537 -15.516 4.462 1.00 96.69 182 ARG A C 1
ATOM 1465 O O . ARG A 1 182 ? -6.804 -15.245 3.517 1.00 96.69 182 ARG A O 1
ATOM 1472 N N . ALA A 1 183 ? -8.866 -15.451 4.384 1.00 96.81 183 ALA A N 1
ATOM 1473 C CA . ALA A 1 183 ? -9.558 -15.015 3.177 1.00 96.81 183 ALA A CA 1
ATOM 1474 C C . ALA A 1 183 ? -9.234 -13.553 2.826 1.00 96.81 183 ALA A C 1
ATOM 1476 O O . ALA A 1 183 ? -8.981 -13.267 1.659 1.00 96.81 183 ALA A O 1
ATOM 1477 N N . ILE A 1 184 ? -9.157 -12.644 3.808 1.00 95.12 184 ILE A N 1
ATOM 1478 C CA . ILE A 1 184 ? -8.750 -11.254 3.531 1.00 95.12 184 ILE A CA 1
ATOM 1479 C C . ILE A 1 184 ? -7.261 -11.125 3.215 1.00 95.12 184 ILE A C 1
ATOM 1481 O O . ILE A 1 184 ? -6.907 -10.374 2.311 1.00 95.12 184 ILE A O 1
ATOM 1485 N N . LEU A 1 185 ? -6.390 -11.905 3.863 1.00 95.56 185 LEU A N 1
ATOM 1486 C CA . LEU A 1 185 ? -4.968 -11.951 3.502 1.00 95.56 185 LEU A CA 1
ATOM 1487 C C . LEU A 1 185 ? -4.769 -12.426 2.055 1.00 95.56 185 LEU A C 1
ATOM 1489 O O . LEU A 1 185 ? -3.927 -11.893 1.341 1.00 95.56 185 LEU A O 1
ATOM 1493 N N . ALA A 1 186 ? -5.581 -13.376 1.584 1.00 95.62 186 ALA A N 1
ATOM 1494 C CA . ALA A 1 186 ? -5.531 -13.856 0.204 1.00 95.62 186 ALA A CA 1
ATOM 1495 C C . ALA A 1 186 ? -5.956 -12.801 -0.839 1.00 95.62 186 ALA A C 1
ATOM 1497 O O . ALA A 1 186 ? -5.658 -12.964 -2.022 1.00 95.62 186 ALA A O 1
ATOM 1498 N N . LEU A 1 187 ? -6.638 -11.724 -0.427 1.00 94.44 187 LEU A N 1
ATOM 1499 C CA . LEU A 1 187 ? -6.953 -10.596 -1.307 1.00 94.44 187 LEU A CA 1
ATOM 1500 C C . LEU A 1 187 ? -5.769 -9.637 -1.493 1.00 94.44 187 LEU A C 1
ATOM 1502 O O . LEU A 1 187 ? -5.802 -8.836 -2.429 1.00 94.44 187 LEU A O 1
ATOM 1506 N N . GLN A 1 188 ? -4.765 -9.692 -0.614 1.00 94.25 188 GLN A N 1
ATOM 1507 C CA . GLN A 1 188 ? -3.615 -8.791 -0.632 1.00 94.25 188 GLN A CA 1
ATOM 1508 C C . GLN A 1 188 ? -2.681 -9.108 -1.805 1.00 94.25 188 GLN A C 1
ATOM 1510 O O . GLN A 1 188 ? -2.537 -10.250 -2.248 1.00 94.25 188 GLN A O 1
ATOM 1515 N N . ALA A 1 189 ? -2.036 -8.070 -2.323 1.00 91.94 189 ALA A N 1
ATOM 1516 C CA . ALA A 1 189 ? -1.068 -8.183 -3.392 1.00 91.94 189 ALA A CA 1
ATOM 1517 C C . ALA A 1 189 ? 0.299 -8.620 -2.837 1.00 91.94 189 ALA A C 1
ATOM 1519 O O . ALA A 1 189 ? 0.749 -8.106 -1.812 1.00 91.94 189 ALA A O 1
ATOM 1520 N N . PRO A 1 190 ? 1.026 -9.522 -3.518 1.00 92.12 190 PRO A N 1
ATOM 1521 C CA . PRO A 1 190 ? 2.401 -9.808 -3.143 1.00 92.12 190 PRO A CA 1
ATOM 1522 C C . PRO A 1 190 ? 3.286 -8.572 -3.394 1.00 92.12 190 PRO A C 1
ATOM 1524 O O . PRO A 1 190 ? 3.158 -7.945 -4.452 1.00 92.12 190 PRO A O 1
ATOM 1527 N N . PRO A 1 191 ? 4.243 -8.258 -2.499 1.00 92.75 191 PRO A N 1
ATOM 1528 C CA . PRO A 1 191 ? 5.190 -7.172 -2.722 1.00 92.75 191 PRO A CA 1
ATOM 1529 C C . PRO A 1 191 ? 5.961 -7.355 -4.031 1.00 92.75 191 PRO A C 1
ATOM 1531 O O . PRO A 1 191 ? 6.443 -8.453 -4.339 1.00 92.75 191 PRO A O 1
ATOM 1534 N N . ILE A 1 192 ? 6.155 -6.273 -4.786 1.00 90.81 192 ILE A N 1
ATOM 1535 C CA . ILE A 1 192 ? 6.808 -6.314 -6.104 1.00 90.81 192 ILE A CA 1
ATOM 1536 C C . ILE A 1 192 ? 8.232 -6.887 -6.041 1.00 90.81 192 ILE A C 1
ATOM 1538 O O . ILE A 1 192 ? 8.692 -7.547 -6.978 1.00 90.81 192 ILE A O 1
ATOM 1542 N N . THR A 1 193 ? 8.889 -6.727 -4.888 1.00 92.50 193 THR A N 1
ATOM 1543 C CA . THR A 1 193 ? 10.220 -7.253 -4.566 1.00 92.50 193 THR A CA 1
ATOM 1544 C C . THR A 1 193 ? 10.295 -8.782 -4.541 1.00 92.50 193 THR A C 1
ATOM 1546 O O . THR A 1 193 ? 11.391 -9.327 -4.644 1.00 92.50 193 THR A O 1
ATOM 1549 N N . LYS A 1 194 ? 9.175 -9.519 -4.489 1.00 92.31 194 LYS A N 1
ATOM 1550 C CA . LYS A 1 194 ? 9.184 -10.992 -4.603 1.00 92.31 194 LYS A CA 1
ATOM 1551 C C . LYS A 1 194 ? 9.515 -11.496 -6.007 1.00 92.31 194 LYS A C 1
ATOM 1553 O O . LYS A 1 194 ? 10.049 -12.601 -6.168 1.00 92.31 194 LYS A O 1
ATOM 1558 N N . SER A 1 195 ? 9.236 -10.708 -7.045 1.00 91.75 195 SER A N 1
ATOM 1559 C CA . SER A 1 195 ? 9.329 -11.167 -8.434 1.00 91.75 195 SER A CA 1
ATOM 1560 C C . SER A 1 195 ? 10.401 -10.417 -9.227 1.00 91.75 195 SER A C 1
ATOM 1562 O O . SER A 1 195 ? 10.491 -9.195 -9.184 1.00 91.75 195 SER A O 1
ATOM 1564 N N . ILE A 1 196 ? 11.206 -11.155 -10.004 1.00 91.31 196 ILE A N 1
ATOM 1565 C CA . ILE A 1 196 ? 12.207 -10.550 -10.905 1.00 91.31 196 ILE A CA 1
ATOM 1566 C C . ILE A 1 196 ? 11.497 -9.681 -11.944 1.00 91.31 196 ILE A C 1
ATOM 1568 O O . ILE A 1 196 ? 11.870 -8.533 -12.156 1.00 91.31 196 ILE A O 1
ATOM 1572 N N . ARG A 1 197 ? 10.431 -10.221 -12.550 1.00 87.88 197 ARG A N 1
ATOM 1573 C CA . ARG A 1 197 ? 9.604 -9.497 -13.517 1.00 87.88 197 ARG A CA 1
ATOM 1574 C C . ARG A 1 197 ? 9.023 -8.216 -12.918 1.00 87.88 197 ARG A C 1
ATOM 1576 O O . ARG A 1 197 ? 9.064 -7.196 -13.589 1.00 87.88 197 ARG A O 1
ATOM 1583 N N . GLY A 1 198 ? 8.525 -8.255 -11.680 1.00 87.25 198 GLY A N 1
ATOM 1584 C CA . GLY A 1 198 ? 7.996 -7.080 -10.988 1.00 87.25 198 GLY A CA 1
ATOM 1585 C C . GLY A 1 198 ? 9.054 -6.002 -10.788 1.00 87.25 198 GLY A C 1
ATOM 1586 O O . GLY A 1 198 ? 8.828 -4.861 -11.178 1.00 87.25 198 GLY A O 1
ATOM 1587 N N . ILE A 1 199 ? 10.236 -6.369 -10.278 1.00 90.25 199 ILE A N 1
ATOM 1588 C CA . ILE A 1 199 ? 11.364 -5.436 -10.137 1.00 90.25 199 ILE A CA 1
ATOM 1589 C C . ILE A 1 199 ? 11.711 -4.814 -11.496 1.00 90.25 199 ILE A C 1
ATOM 1591 O O . ILE A 1 199 ? 11.725 -3.597 -11.620 1.00 90.25 199 ILE A O 1
ATOM 1595 N N . LEU A 1 200 ? 11.917 -5.609 -12.547 1.00 87.75 200 LEU A N 1
ATOM 1596 C CA . LEU A 1 200 ? 12.278 -5.068 -13.864 1.00 87.75 200 LEU A CA 1
ATOM 1597 C C . LEU A 1 200 ? 11.184 -4.165 -14.458 1.00 87.75 200 LEU A C 1
ATOM 1599 O O . LEU A 1 200 ? 11.500 -3.096 -14.979 1.00 87.75 200 LEU A O 1
ATOM 1603 N N . ALA A 1 201 ? 9.915 -4.562 -14.337 1.00 84.19 201 ALA A N 1
ATOM 1604 C CA . ALA A 1 201 ? 8.771 -3.802 -14.839 1.00 84.19 201 ALA A CA 1
ATOM 1605 C C . ALA A 1 201 ? 8.530 -2.496 -14.061 1.00 84.19 201 ALA A C 1
ATOM 1607 O O . ALA A 1 201 ? 8.108 -1.496 -14.649 1.00 84.19 201 ALA A O 1
ATOM 1608 N N . SER A 1 202 ? 8.820 -2.474 -12.754 1.00 83.50 202 SER A N 1
ATOM 1609 C CA . SER A 1 202 ? 8.680 -1.270 -11.920 1.00 83.50 202 SER A CA 1
ATOM 1610 C C . SER A 1 202 ? 9.613 -0.137 -12.338 1.00 83.50 202 SER A C 1
ATOM 1612 O O . SER A 1 202 ? 9.226 1.025 -12.265 1.00 83.50 202 SER A O 1
ATOM 1614 N N . VAL A 1 203 ? 10.803 -0.472 -12.845 1.00 83.31 203 VAL A N 1
ATOM 1615 C CA . VAL A 1 203 ? 11.834 0.501 -13.240 1.00 83.31 203 VAL A CA 1
ATOM 1616 C C . VAL A 1 203 ? 12.001 0.615 -14.757 1.00 83.31 203 VAL A C 1
ATOM 1618 O O . VAL A 1 203 ? 12.984 1.177 -15.231 1.00 83.31 203 VAL A O 1
ATOM 1621 N N . LEU A 1 204 ? 11.054 0.067 -15.529 1.00 82.31 204 LEU A N 1
ATOM 1622 C CA . LEU A 1 204 ? 11.050 0.059 -16.999 1.00 82.31 204 LEU A CA 1
ATOM 1623 C C . LEU A 1 204 ? 12.276 -0.618 -17.644 1.00 82.31 204 LEU A C 1
ATOM 1625 O O . LEU A 1 204 ? 12.528 -0.435 -18.838 1.00 82.31 204 LEU A O 1
ATOM 1629 N N . LEU A 1 205 ? 13.040 -1.415 -16.890 1.00 82.69 205 LEU A N 1
ATOM 1630 C CA . LEU A 1 205 ? 14.212 -2.122 -17.415 1.00 82.69 205 LEU A CA 1
ATOM 1631 C C . LEU A 1 205 ? 13.824 -3.175 -18.451 1.00 82.69 205 LEU A C 1
ATOM 1633 O O . LEU A 1 205 ? 14.576 -3.415 -19.390 1.00 82.69 205 LEU A O 1
ATOM 1637 N N . ASP A 1 206 ? 12.644 -3.774 -18.312 1.00 80.88 206 ASP A N 1
ATOM 1638 C CA . ASP A 1 206 ? 12.064 -4.666 -19.315 1.00 80.88 206 ASP A CA 1
ATOM 1639 C C . ASP A 1 206 ? 11.854 -3.956 -20.666 1.00 80.88 206 ASP A C 1
ATOM 1641 O O . ASP A 1 206 ? 12.165 -4.515 -21.718 1.00 80.88 206 ASP A O 1
ATOM 1645 N N . ARG A 1 207 ? 11.410 -2.693 -20.652 1.00 82.38 207 ARG A N 1
ATOM 1646 C CA . ARG A 1 207 ? 11.236 -1.869 -21.858 1.00 82.38 207 ARG A CA 1
ATOM 1647 C C . ARG A 1 207 ? 12.555 -1.383 -22.434 1.00 82.38 207 ARG A C 1
ATOM 1649 O O . ARG A 1 207 ? 12.698 -1.378 -23.655 1.00 82.38 207 ARG A O 1
ATOM 1656 N N . ILE A 1 208 ? 13.508 -0.999 -21.585 1.00 82.50 208 ILE A N 1
ATOM 1657 C CA . ILE A 1 208 ? 14.857 -0.627 -22.028 1.00 82.50 208 ILE A CA 1
ATOM 1658 C C . ILE A 1 208 ? 15.515 -1.832 -22.707 1.00 82.50 208 ILE A C 1
ATOM 1660 O O . ILE A 1 208 ? 15.997 -1.707 -23.829 1.00 82.50 208 ILE A O 1
ATOM 1664 N N . ALA A 1 209 ? 15.454 -3.016 -22.090 1.00 84.06 209 ALA A N 1
ATOM 1665 C CA . ALA A 1 209 ? 15.967 -4.248 -22.679 1.00 84.06 209 ALA A CA 1
ATOM 1666 C C . ALA A 1 209 ? 15.269 -4.585 -24.006 1.00 84.06 209 ALA A C 1
ATOM 1668 O O . ALA A 1 209 ? 15.947 -4.900 -24.982 1.00 84.06 209 ALA A O 1
ATOM 1669 N N . LEU A 1 210 ? 13.939 -4.454 -24.079 1.00 86.69 210 LEU A N 1
ATOM 1670 C CA . LEU A 1 210 ? 13.178 -4.667 -25.314 1.00 86.69 210 LEU A CA 1
ATOM 1671 C C . LEU A 1 210 ? 13.584 -3.680 -26.425 1.00 86.69 210 LEU A C 1
ATOM 1673 O O . LEU A 1 210 ? 13.762 -4.084 -27.572 1.00 86.69 210 LEU A O 1
ATOM 1677 N N . GLY A 1 211 ? 13.747 -2.396 -26.096 1.00 85.25 211 GLY A N 1
ATOM 1678 C CA . GLY A 1 211 ? 14.185 -1.361 -27.036 1.00 85.25 211 GLY A CA 1
ATOM 1679 C C . GLY A 1 211 ? 15.616 -1.577 -27.534 1.00 85.25 211 GLY A C 1
ATOM 1680 O O . GLY A 1 211 ? 15.869 -1.474 -28.734 1.00 85.25 211 GLY A O 1
ATOM 1681 N N . LEU A 1 212 ? 16.539 -1.947 -26.641 1.00 86.38 212 LEU A N 1
ATOM 1682 C CA . LEU A 1 212 ? 17.921 -2.286 -26.992 1.00 86.38 212 LEU A CA 1
ATOM 1683 C C . LEU A 1 212 ? 17.995 -3.551 -27.856 1.00 86.38 212 LEU A C 1
ATOM 1685 O O . LEU A 1 212 ? 18.705 -3.554 -28.857 1.00 86.38 212 LEU A O 1
ATOM 1689 N N . ALA A 1 213 ? 17.231 -4.595 -27.524 1.00 89.56 213 ALA A N 1
ATOM 1690 C CA . ALA A 1 213 ? 17.171 -5.827 -28.309 1.00 89.56 213 ALA A CA 1
ATOM 1691 C C . ALA A 1 213 ? 16.608 -5.584 -29.717 1.00 89.56 213 ALA A C 1
ATOM 1693 O O . ALA A 1 213 ? 17.174 -6.070 -30.695 1.00 89.56 213 ALA A O 1
ATOM 1694 N N . ALA A 1 214 ? 15.539 -4.788 -29.837 1.00 89.44 214 ALA A N 1
ATOM 1695 C CA . ALA A 1 214 ? 14.986 -4.398 -31.132 1.00 89.44 214 ALA A CA 1
ATOM 1696 C C . ALA A 1 214 ? 15.990 -3.568 -31.948 1.00 89.44 214 ALA A C 1
ATOM 1698 O O . ALA A 1 214 ? 16.186 -3.830 -33.132 1.00 89.44 214 ALA A O 1
ATOM 1699 N N . SER A 1 215 ? 16.682 -2.622 -31.308 1.00 88.38 215 SER A N 1
ATOM 1700 C CA . SER A 1 215 ? 17.708 -1.798 -31.961 1.00 88.38 215 SER A CA 1
ATOM 1701 C C . SER A 1 215 ? 18.880 -2.646 -32.459 1.00 88.38 215 SER A C 1
ATOM 1703 O O . SER A 1 215 ? 19.290 -2.520 -33.610 1.00 88.38 215 SER A O 1
ATOM 1705 N N . LEU A 1 216 ? 19.380 -3.566 -31.628 1.00 91.06 216 LEU A N 1
ATOM 1706 C CA . LEU A 1 216 ? 20.447 -4.493 -32.000 1.00 91.06 216 LEU A CA 1
ATOM 1707 C C . LEU A 1 216 ? 20.020 -5.404 -33.158 1.00 91.06 216 LEU A C 1
ATOM 1709 O O . LEU A 1 216 ? 20.782 -5.580 -34.107 1.00 91.06 216 LEU A O 1
ATOM 1713 N N . ALA A 1 217 ? 18.797 -5.939 -33.119 1.00 90.56 217 ALA A N 1
ATOM 1714 C CA . ALA A 1 217 ? 18.255 -6.753 -34.202 1.00 90.56 217 ALA A CA 1
ATOM 1715 C C . ALA A 1 217 ? 18.188 -5.968 -35.522 1.00 90.56 217 ALA A C 1
ATOM 1717 O O . ALA A 1 217 ? 18.611 -6.483 -36.554 1.00 90.56 217 ALA A O 1
ATOM 1718 N N . LEU A 1 218 ? 17.733 -4.710 -35.495 1.00 90.06 218 LEU A N 1
ATOM 1719 C CA . LEU A 1 218 ? 17.710 -3.842 -36.677 1.00 90.06 218 LEU A CA 1
ATOM 1720 C C . LEU A 1 218 ? 19.115 -3.552 -37.217 1.00 90.06 218 LEU A C 1
ATOM 1722 O O . LEU A 1 218 ? 19.305 -3.577 -38.430 1.00 90.06 218 LEU A O 1
ATOM 1726 N N . VAL A 1 219 ? 20.104 -3.328 -36.346 1.00 89.69 219 VAL A N 1
ATOM 1727 C CA . VAL A 1 219 ? 21.505 -3.125 -36.758 1.00 89.69 219 VAL A CA 1
ATOM 1728 C C . VAL A 1 219 ? 22.068 -4.384 -37.418 1.00 89.69 219 VAL A C 1
ATOM 1730 O O . VAL A 1 219 ? 22.631 -4.298 -38.506 1.00 89.69 219 VAL A O 1
ATOM 1733 N N . ILE A 1 220 ? 21.876 -5.561 -36.816 1.00 88.38 220 ILE A N 1
ATOM 1734 C CA . ILE A 1 220 ? 22.317 -6.840 -37.398 1.00 88.38 220 ILE A CA 1
ATOM 1735 C C . ILE A 1 220 ? 21.643 -7.064 -38.758 1.00 88.38 220 ILE A C 1
ATOM 1737 O O . ILE A 1 220 ? 22.312 -7.401 -39.735 1.00 88.38 220 ILE A O 1
ATOM 1741 N N . LEU A 1 221 ? 20.333 -6.822 -38.850 1.00 87.81 221 LEU A N 1
ATOM 1742 C CA . LEU A 1 221 ? 19.584 -6.930 -40.100 1.00 87.81 221 LEU A CA 1
ATOM 1743 C C . LEU A 1 221 ? 20.037 -5.912 -41.147 1.00 87.81 221 LEU A C 1
ATOM 1745 O O . LEU A 1 221 ? 20.035 -6.247 -42.326 1.00 87.81 221 LEU A O 1
ATOM 1749 N N . ALA A 1 222 ? 20.445 -4.704 -40.758 1.00 85.31 222 ALA A N 1
ATOM 1750 C CA . ALA A 1 222 ? 21.015 -3.734 -41.688 1.00 85.31 222 ALA A CA 1
ATOM 1751 C C . ALA A 1 222 ? 22.353 -4.249 -42.233 1.00 85.31 222 ALA A C 1
ATOM 1753 O O . ALA A 1 222 ? 22.537 -4.330 -43.444 1.00 85.31 222 ALA A O 1
ATOM 1754 N N . LEU A 1 223 ? 23.252 -4.692 -41.352 1.00 85.25 223 LEU A N 1
ATOM 1755 C CA . LEU A 1 223 ? 24.578 -5.184 -41.732 1.00 85.25 223 LEU A CA 1
ATOM 1756 C C . LEU A 1 223 ? 24.521 -6.426 -42.640 1.00 85.25 223 LEU A C 1
ATOM 1758 O O . LEU A 1 223 ? 25.310 -6.534 -43.578 1.00 85.25 223 LEU A O 1
ATOM 1762 N N . VAL A 1 224 ? 23.583 -7.347 -42.390 1.00 83.25 224 VAL A N 1
ATOM 1763 C CA . VAL A 1 224 ? 23.442 -8.608 -43.145 1.00 83.25 224 VAL A CA 1
ATOM 1764 C C . VAL A 1 224 ? 22.493 -8.467 -44.343 1.00 83.25 224 VAL A C 1
ATOM 1766 O O . VAL A 1 224 ? 22.747 -9.002 -45.421 1.00 83.25 224 VAL A O 1
ATOM 1769 N N . GLY A 1 225 ? 21.385 -7.750 -44.169 1.00 70.00 225 GLY A N 1
ATOM 1770 C CA . GLY A 1 225 ? 20.243 -7.723 -45.086 1.00 70.00 225 GLY A CA 1
ATOM 1771 C C . GLY A 1 225 ? 20.282 -6.633 -46.155 1.00 70.00 225 GLY A C 1
ATOM 1772 O O . GLY A 1 225 ? 19.564 -6.766 -47.148 1.00 70.00 225 GLY A O 1
ATOM 1773 N N . LEU A 1 226 ? 21.132 -5.603 -46.023 1.00 68.69 226 LEU A N 1
ATOM 1774 C CA . LEU A 1 226 ? 21.293 -4.562 -47.054 1.00 68.69 226 LEU A CA 1
ATOM 1775 C C . LEU A 1 226 ? 21.742 -5.141 -48.405 1.00 68.69 226 LEU A C 1
ATOM 1777 O O . LEU A 1 226 ? 21.340 -4.641 -49.450 1.00 68.69 226 LEU A O 1
ATOM 1781 N N . LYS A 1 227 ? 22.523 -6.228 -48.396 1.00 67.56 227 LYS A N 1
ATOM 1782 C CA . LYS A 1 227 ? 22.970 -6.915 -49.620 1.00 67.56 227 LYS A CA 1
ATOM 1783 C C . LYS A 1 227 ? 21.937 -7.884 -50.203 1.00 67.56 227 LYS A C 1
ATOM 1785 O O . LYS A 1 227 ? 22.040 -8.234 -51.371 1.00 67.56 227 LYS A O 1
ATOM 1790 N N . ALA A 1 228 ? 20.967 -8.327 -49.403 1.00 74.00 228 ALA A N 1
ATOM 1791 C CA . ALA A 1 228 ? 20.024 -9.385 -49.769 1.00 74.00 228 ALA A CA 1
ATOM 1792 C C . ALA A 1 228 ? 18.628 -8.865 -50.165 1.00 74.00 228 ALA A C 1
ATOM 1794 O O . ALA A 1 228 ? 17.770 -9.661 -50.525 1.00 74.00 228 ALA A O 1
ATOM 1795 N N . GLY A 1 229 ? 18.365 -7.555 -50.073 1.00 80.00 229 GLY A N 1
ATOM 1796 C CA . GLY A 1 229 ? 17.088 -6.936 -50.471 1.00 80.00 229 GLY A CA 1
ATOM 1797 C C . GLY A 1 229 ? 15.914 -7.145 -49.500 1.00 80.00 229 GLY A C 1
ATOM 1798 O O . GLY A 1 229 ? 14.894 -6.475 -49.623 1.00 80.00 229 GLY A O 1
ATOM 1799 N N . TYR A 1 230 ? 16.053 -8.005 -48.487 1.00 80.94 230 TYR A N 1
ATOM 1800 C CA . TYR A 1 230 ? 14.985 -8.318 -47.522 1.00 80.94 230 TYR A CA 1
ATOM 1801 C C . TYR A 1 230 ? 14.940 -7.401 -46.288 1.00 80.94 230 TYR A C 1
ATOM 1803 O O . TYR A 1 230 ? 14.134 -7.628 -45.387 1.00 80.94 230 TYR A O 1
ATOM 1811 N N . PHE A 1 231 ? 15.785 -6.365 -46.218 1.00 84.25 231 PHE A N 1
ATOM 1812 C CA . PHE A 1 231 ? 15.897 -5.503 -45.035 1.00 84.25 231 PHE A CA 1
ATOM 1813 C C . PHE A 1 231 ? 14.554 -4.898 -44.601 1.00 84.25 231 PHE A C 1
ATOM 1815 O O . PHE A 1 231 ? 14.215 -4.968 -43.423 1.00 84.25 231 PHE A O 1
ATOM 1822 N N . ALA A 1 232 ? 13.767 -4.362 -45.539 1.00 84.06 232 ALA A N 1
ATOM 1823 C CA . ALA A 1 232 ? 12.494 -3.712 -45.222 1.00 84.06 232 ALA A CA 1
ATOM 1824 C C . ALA A 1 232 ? 11.473 -4.681 -44.596 1.00 84.06 232 ALA A C 1
ATOM 1826 O O . ALA A 1 232 ? 10.824 -4.336 -43.609 1.00 84.06 232 ALA A O 1
ATOM 1827 N N . LEU A 1 233 ? 11.373 -5.909 -45.121 1.00 86.75 233 LEU A N 1
ATOM 1828 C CA . LEU A 1 233 ? 10.476 -6.936 -44.585 1.00 86.75 233 LEU A CA 1
ATOM 1829 C C . LEU A 1 233 ? 10.920 -7.371 -43.181 1.00 86.75 233 LEU A C 1
ATOM 1831 O O . LEU A 1 233 ? 10.109 -7.403 -42.257 1.00 86.75 233 LEU A O 1
ATOM 1835 N N . SER A 1 234 ? 12.213 -7.648 -43.001 1.00 85.50 234 SER A N 1
ATOM 1836 C CA . SER A 1 234 ? 12.768 -8.070 -41.711 1.00 85.50 234 SER A CA 1
ATOM 1837 C C . SER A 1 234 ? 12.685 -6.968 -40.651 1.00 85.50 234 SER A C 1
ATOM 1839 O O . SER A 1 234 ? 12.341 -7.245 -39.504 1.00 85.50 234 SER A O 1
ATOM 1841 N N . ALA A 1 235 ? 12.933 -5.710 -41.024 1.00 88.25 235 ALA A N 1
ATOM 1842 C CA . ALA A 1 235 ? 12.750 -4.562 -40.140 1.00 88.25 235 ALA A CA 1
ATOM 1843 C C . ALA A 1 235 ? 11.275 -4.384 -39.748 1.00 88.25 235 ALA A C 1
ATOM 1845 O O . ALA A 1 235 ? 10.975 -4.162 -38.574 1.00 88.25 235 ALA A O 1
ATOM 1846 N N . GLY A 1 236 ? 10.352 -4.562 -40.700 1.00 89.94 236 GLY A N 1
ATOM 1847 C CA . GLY A 1 236 ? 8.914 -4.585 -40.435 1.00 89.94 236 GLY A CA 1
ATOM 1848 C C . GLY A 1 236 ? 8.523 -5.659 -39.416 1.00 89.94 236 GLY A C 1
ATOM 1849 O O . GLY A 1 236 ? 7.799 -5.365 -38.468 1.00 89.94 236 GLY A O 1
ATOM 1850 N N . LEU A 1 237 ? 9.061 -6.877 -39.541 1.00 91.31 237 LEU A N 1
ATOM 1851 C CA . LEU A 1 237 ? 8.822 -7.961 -38.580 1.00 91.31 237 LEU A CA 1
ATOM 1852 C C . LEU A 1 237 ? 9.358 -7.636 -37.180 1.00 91.31 237 LEU A C 1
ATOM 1854 O O . LEU A 1 237 ? 8.660 -7.883 -36.197 1.00 91.31 237 LEU A O 1
ATOM 1858 N N . VAL A 1 238 ? 10.555 -7.047 -37.071 1.00 90.94 238 VAL A N 1
ATOM 1859 C CA . VAL A 1 238 ? 11.112 -6.613 -35.777 1.00 90.94 238 VAL A CA 1
ATOM 1860 C C . VAL A 1 238 ? 10.240 -5.536 -35.136 1.00 90.94 238 VAL A C 1
ATOM 1862 O O . VAL A 1 238 ? 9.960 -5.617 -33.941 1.00 90.94 238 VAL A O 1
ATOM 1865 N N . LEU A 1 239 ? 9.758 -4.563 -35.913 1.00 91.56 239 LEU A N 1
ATOM 1866 C CA . LEU A 1 239 ? 8.852 -3.528 -35.413 1.00 91.56 239 LEU A CA 1
ATOM 1867 C C . LEU A 1 239 ? 7.516 -4.116 -34.951 1.00 91.56 239 LEU A C 1
ATOM 1869 O O . LEU A 1 239 ? 7.052 -3.777 -33.865 1.00 91.56 239 LEU A O 1
ATOM 1873 N N . VAL A 1 240 ? 6.917 -5.032 -35.718 1.00 93.56 240 VAL A N 1
ATOM 1874 C CA . VAL A 1 240 ? 5.678 -5.718 -35.318 1.00 93.56 240 VAL A CA 1
ATOM 1875 C C . VAL A 1 240 ? 5.897 -6.519 -34.034 1.00 93.56 240 VAL A C 1
ATOM 1877 O O . VAL A 1 240 ? 5.120 -6.380 -33.089 1.00 93.56 240 VAL A O 1
ATOM 1880 N N . ALA A 1 241 ? 6.977 -7.299 -33.950 1.00 91.94 241 ALA A N 1
ATOM 1881 C CA . ALA A 1 241 ? 7.325 -8.055 -32.749 1.00 91.94 241 ALA A CA 1
ATOM 1882 C C . ALA A 1 241 ? 7.545 -7.134 -31.537 1.00 91.94 241 ALA A C 1
ATOM 1884 O O . ALA A 1 241 ? 7.055 -7.426 -30.442 1.00 91.94 241 ALA A O 1
ATOM 1885 N N . TRP A 1 242 ? 8.218 -5.997 -31.731 1.00 92.44 242 TRP A N 1
ATOM 1886 C CA . TRP A 1 242 ? 8.413 -4.983 -30.699 1.00 92.44 242 TRP A CA 1
ATOM 1887 C C . TRP A 1 242 ? 7.081 -4.386 -30.232 1.00 92.44 242 TRP A C 1
ATOM 1889 O O . TRP A 1 242 ? 6.823 -4.383 -29.030 1.00 92.44 242 TRP A O 1
ATOM 1899 N N . VAL A 1 243 ? 6.198 -3.959 -31.145 1.00 91.06 243 VAL A N 1
ATOM 1900 C CA . VAL A 1 243 ? 4.873 -3.409 -30.803 1.00 91.06 243 VAL A CA 1
ATOM 1901 C C . VAL A 1 243 ? 4.036 -4.436 -30.043 1.00 91.06 243 VAL A C 1
ATOM 1903 O O . VAL A 1 243 ? 3.450 -4.106 -29.010 1.00 91.06 243 VAL A O 1
ATOM 1906 N N . LEU A 1 244 ? 3.982 -5.685 -30.516 1.00 93.25 244 LEU A N 1
ATOM 1907 C CA . LEU A 1 244 ? 3.211 -6.750 -29.869 1.00 93.25 244 LEU A CA 1
ATOM 1908 C C . LEU A 1 244 ? 3.742 -7.053 -28.465 1.00 93.25 244 LEU A C 1
ATOM 1910 O O . LEU A 1 244 ? 2.960 -7.127 -27.515 1.00 93.25 244 LEU A O 1
ATOM 1914 N N . THR A 1 245 ? 5.064 -7.152 -28.314 1.00 88.69 245 THR A N 1
ATOM 1915 C CA . THR A 1 245 ? 5.705 -7.408 -27.018 1.00 88.69 245 THR A CA 1
ATOM 1916 C C . THR A 1 245 ? 5.529 -6.224 -26.071 1.00 88.69 245 THR A C 1
ATOM 1918 O O . THR A 1 245 ? 5.168 -6.411 -24.912 1.00 88.69 245 THR A O 1
ATOM 1921 N N . HIS A 1 246 ? 5.692 -4.993 -26.559 1.00 88.06 246 HIS A N 1
ATOM 1922 C CA . HIS A 1 246 ? 5.460 -3.777 -25.784 1.00 88.06 246 HIS A CA 1
ATOM 1923 C C . HIS A 1 246 ? 4.009 -3.692 -25.296 1.00 88.06 246 HIS A C 1
ATOM 1925 O O . HIS A 1 246 ? 3.776 -3.441 -24.114 1.00 88.06 246 HIS A O 1
ATOM 1931 N N . ARG A 1 247 ? 3.027 -3.961 -26.169 1.00 87.25 247 ARG A N 1
ATOM 1932 C CA . ARG A 1 247 ? 1.603 -4.008 -25.795 1.00 87.25 247 ARG A CA 1
ATOM 1933 C C . ARG A 1 247 ? 1.319 -5.108 -24.779 1.00 87.25 247 ARG A C 1
ATOM 1935 O O . ARG A 1 247 ? 0.565 -4.872 -23.838 1.00 87.25 247 ARG A O 1
ATOM 1942 N N . HIS A 1 248 ? 1.917 -6.286 -24.943 1.00 87.25 248 HIS A N 1
ATOM 1943 C CA . HIS A 1 248 ? 1.793 -7.377 -23.979 1.00 87.25 248 HIS A CA 1
ATOM 1944 C C . HIS A 1 248 ? 2.343 -6.969 -22.603 1.00 87.25 248 HIS A C 1
ATOM 1946 O O . HIS A 1 248 ? 1.634 -7.075 -21.606 1.00 87.25 248 HIS A O 1
ATOM 1952 N N . LEU A 1 249 ? 3.559 -6.417 -22.542 1.00 83.31 249 LEU A N 1
ATOM 1953 C CA . LEU A 1 249 ? 4.158 -5.933 -21.294 1.00 83.31 249 LEU A CA 1
ATOM 1954 C C . LEU A 1 249 ? 3.354 -4.784 -20.667 1.00 83.31 249 LEU A C 1
ATOM 1956 O O . LEU A 1 249 ? 3.162 -4.767 -19.455 1.00 83.31 249 LEU A O 1
ATOM 1960 N N . ALA A 1 250 ? 2.833 -3.856 -21.476 1.00 79.00 250 ALA A N 1
ATOM 1961 C CA . ALA A 1 250 ? 2.025 -2.735 -21.002 1.00 79.00 250 ALA A CA 1
ATOM 1962 C C . ALA A 1 250 ? 0.705 -3.182 -20.355 1.00 79.00 250 ALA A C 1
ATOM 1964 O O . ALA A 1 250 ? 0.329 -2.620 -19.332 1.00 79.00 250 ALA A O 1
ATOM 1965 N N . LYS A 1 251 ? 0.040 -4.216 -20.890 1.00 75.94 251 LYS A N 1
ATOM 1966 C CA . LYS A 1 251 ? -1.192 -4.774 -20.300 1.00 75.94 251 LYS A CA 1
ATOM 1967 C C . LYS A 1 251 ? -0.982 -5.391 -18.918 1.00 75.94 251 LYS A C 1
ATOM 1969 O O . LYS A 1 251 ? -1.904 -5.415 -18.117 1.00 75.94 251 LYS A O 1
ATOM 1974 N N . HIS A 1 252 ? 0.212 -5.912 -18.651 1.00 68.44 252 HIS A N 1
ATOM 1975 C CA . HIS A 1 252 ? 0.545 -6.546 -17.375 1.00 68.44 252 HIS A CA 1
ATOM 1976 C C . HIS A 1 252 ? 1.079 -5.567 -16.327 1.00 68.44 252 HIS A C 1
ATOM 1978 O O . HIS A 1 252 ? 1.462 -5.986 -15.235 1.00 68.44 252 HIS A O 1
ATOM 1984 N N . ARG A 1 253 ? 1.125 -4.271 -16.642 1.00 68.81 253 ARG A N 1
ATOM 1985 C CA . ARG A 1 253 ? 1.426 -3.239 -15.659 1.00 68.81 253 ARG A CA 1
ATOM 1986 C C . ARG A 1 253 ? 0.130 -2.919 -14.921 1.00 68.81 253 ARG A C 1
ATOM 1988 O O . ARG A 1 253 ? -0.857 -2.546 -15.540 1.00 68.81 253 ARG A O 1
ATOM 1995 N N . HIS A 1 254 ? 0.130 -3.068 -13.604 1.00 59.03 254 HIS A N 1
ATOM 1996 C CA . HIS A 1 254 ? -0.956 -2.570 -12.768 1.00 59.03 254 HIS A CA 1
ATOM 1997 C C . HIS A 1 254 ? -0.847 -1.040 -12.748 1.00 59.03 254 HIS A C 1
ATOM 1999 O O . HIS A 1 254 ? 0.086 -0.502 -12.158 1.00 59.03 254 HIS A O 1
ATOM 2005 N N . VAL A 1 255 ? -1.703 -0.356 -13.515 1.00 55.22 255 VAL A N 1
ATOM 2006 C CA . VAL A 1 255 ? -1.551 1.086 -13.795 1.00 55.22 255 VAL A CA 1
ATOM 2007 C C . VAL A 1 255 ? -2.260 1.968 -12.764 1.00 55.22 255 VAL A C 1
ATOM 2009 O O . VAL A 1 255 ? -1.803 3.082 -12.543 1.00 55.22 255 VAL A O 1
ATOM 2012 N N . CYS A 1 256 ? -3.312 1.490 -12.090 1.00 62.25 256 CYS A N 1
ATOM 2013 C CA . CYS A 1 256 ? -4.023 2.291 -11.094 1.00 62.25 256 CYS A CA 1
ATOM 2014 C C . CYS A 1 256 ? -4.358 1.473 -9.835 1.00 62.25 256 CYS A C 1
ATOM 2016 O O . CYS A 1 256 ? -5.140 0.522 -9.922 1.00 62.25 256 CYS A O 1
ATOM 2018 N N . PRO A 1 257 ? -3.797 1.826 -8.664 1.00 72.62 257 PRO A N 1
ATOM 2019 C CA . PRO A 1 257 ? -4.201 1.237 -7.390 1.00 72.62 257 PRO A CA 1
ATOM 2020 C C . PRO A 1 257 ? -5.685 1.474 -7.063 1.00 72.62 257 PRO A C 1
ATOM 2022 O O . PRO A 1 257 ? -6.308 0.616 -6.446 1.00 72.62 257 PRO A O 1
ATOM 2025 N N . ALA A 1 258 ? -6.279 2.590 -7.507 1.00 74.88 258 ALA A N 1
ATOM 2026 C CA . ALA A 1 258 ? -7.647 2.978 -7.142 1.00 74.88 258 ALA A CA 1
ATOM 2027 C C . ALA A 1 258 ? -8.716 1.965 -7.588 1.00 74.88 258 ALA A C 1
ATOM 2029 O O . ALA A 1 258 ? -9.536 1.547 -6.769 1.00 74.88 258 ALA A O 1
ATOM 2030 N N . ASP A 1 259 ? -8.666 1.506 -8.843 1.00 77.44 259 ASP A N 1
ATOM 2031 C CA . ASP A 1 259 ? -9.631 0.526 -9.368 1.00 77.44 259 ASP A CA 1
ATOM 2032 C C . ASP A 1 259 ? -9.567 -0.794 -8.589 1.00 77.44 259 ASP A C 1
ATOM 2034 O O . ASP A 1 259 ? -10.590 -1.375 -8.222 1.00 77.44 259 ASP A O 1
ATOM 2038 N N . GLN A 1 260 ? -8.348 -1.233 -8.257 1.00 83.94 260 GLN A N 1
ATOM 2039 C CA . GLN A 1 260 ? -8.141 -2.449 -7.475 1.00 83.94 260 GLN A CA 1
ATOM 2040 C C . GLN A 1 260 ? -8.668 -2.293 -6.052 1.00 83.94 260 GLN A C 1
ATOM 2042 O O . GLN A 1 260 ? -9.229 -3.236 -5.504 1.00 83.94 260 GLN A O 1
ATOM 2047 N N . LEU A 1 261 ? -8.526 -1.121 -5.431 1.00 89.50 261 LEU A N 1
ATOM 2048 C CA . LEU A 1 261 ? -9.022 -0.908 -4.072 1.00 89.50 261 LEU A CA 1
ATOM 2049 C C . LEU A 1 261 ? -10.540 -1.043 -3.978 1.00 89.50 261 LEU A C 1
ATOM 2051 O O . LEU A 1 261 ? -11.004 -1.679 -3.025 1.00 89.50 261 LEU A O 1
ATOM 2055 N N . ALA A 1 262 ? -11.272 -0.493 -4.953 1.00 89.12 262 ALA A N 1
ATOM 2056 C CA . ALA A 1 262 ? -12.727 -0.583 -5.038 1.00 89.12 262 ALA A CA 1
ATOM 2057 C C . ALA A 1 262 ? -13.191 -2.023 -5.313 1.00 89.12 262 ALA A C 1
ATOM 2059 O O . ALA A 1 262 ? -14.051 -2.535 -4.596 1.00 89.12 262 ALA A O 1
ATOM 2060 N N . GLU A 1 263 ? -12.567 -2.719 -6.270 1.00 90.75 263 GLU A N 1
ATOM 2061 C CA . GLU A 1 263 ? -12.845 -4.139 -6.539 1.00 90.75 263 GLU A CA 1
ATOM 2062 C C . GLU A 1 263 ? -12.609 -4.996 -5.284 1.00 90.75 263 GLU A C 1
ATOM 2064 O O . GLU A 1 263 ? -13.461 -5.781 -4.864 1.00 90.75 263 GLU A O 1
ATOM 2069 N N . ARG A 1 264 ? -11.468 -4.803 -4.611 1.00 92.94 264 ARG A N 1
ATOM 2070 C CA . ARG A 1 264 ? -11.129 -5.538 -3.384 1.00 92.94 264 ARG A CA 1
ATOM 2071 C C . ARG A 1 264 ? -12.050 -5.169 -2.226 1.00 92.94 264 ARG A C 1
ATOM 2073 O O . ARG A 1 264 ? -12.271 -6.006 -1.360 1.00 92.94 264 ARG A O 1
ATOM 2080 N N . ALA A 1 265 ? -12.588 -3.950 -2.190 1.00 93.94 265 ALA A N 1
ATOM 2081 C CA . ALA A 1 265 ? -13.569 -3.546 -1.187 1.00 93.94 265 ALA A CA 1
ATOM 2082 C C . ALA A 1 265 ? -14.886 -4.327 -1.315 1.00 93.94 265 ALA A C 1
ATOM 2084 O O . ALA A 1 265 ? -15.451 -4.698 -0.289 1.00 93.94 265 ALA A O 1
ATOM 2085 N N . ALA A 1 266 ? -15.325 -4.660 -2.536 1.00 92.94 266 ALA A N 1
ATOM 2086 C CA . ALA A 1 266 ? -16.484 -5.532 -2.743 1.00 92.94 266 ALA A CA 1
ATOM 2087 C C . ALA A 1 266 ? -16.263 -6.920 -2.115 1.00 92.94 266 ALA A C 1
ATOM 2089 O O . ALA A 1 266 ? -17.082 -7.393 -1.332 1.00 92.94 266 ALA A O 1
ATOM 2090 N N . HIS A 1 267 ? -15.112 -7.547 -2.387 1.00 94.50 267 HIS A N 1
ATOM 2091 C CA . HIS A 1 267 ? -14.771 -8.848 -1.800 1.00 94.50 267 HIS A CA 1
ATOM 2092 C C . HIS A 1 267 ? -14.622 -8.785 -0.272 1.00 94.50 267 HIS A C 1
ATOM 2094 O O . HIS A 1 267 ? -15.058 -9.700 0.424 1.00 94.50 267 HIS A O 1
ATOM 2100 N N . LEU A 1 268 ? -14.048 -7.703 0.268 1.00 94.88 268 LEU A N 1
ATOM 2101 C CA . LEU A 1 268 ? -13.964 -7.504 1.718 1.00 94.88 268 LEU A CA 1
ATOM 2102 C C . LEU A 1 268 ? -15.344 -7.460 2.364 1.00 94.88 268 LEU A C 1
ATOM 2104 O O . LEU A 1 268 ? -15.542 -8.149 3.357 1.00 94.88 268 LEU A O 1
ATOM 2108 N N . ALA A 1 269 ? -16.294 -6.724 1.782 1.00 94.00 269 ALA A N 1
ATOM 2109 C CA . ALA A 1 269 ? -17.653 -6.617 2.309 1.00 94.00 269 ALA A CA 1
ATOM 2110 C C . ALA A 1 269 ? -18.410 -7.961 2.314 1.00 94.00 269 ALA A C 1
ATOM 2112 O O . ALA A 1 269 ? -19.359 -8.128 3.071 1.00 94.00 269 ALA A O 1
ATOM 2113 N N . GLN A 1 270 ? -18.004 -8.935 1.491 1.00 93.31 270 GLN A N 1
ATOM 2114 C CA . GLN A 1 270 ? -18.560 -10.296 1.515 1.00 93.31 270 GLN A CA 1
ATOM 2115 C C . GLN A 1 270 ? -17.958 -11.153 2.634 1.00 93.31 270 GLN A C 1
ATOM 2117 O O . GLN A 1 270 ? -18.641 -11.987 3.224 1.00 93.31 270 GLN A O 1
ATOM 2122 N N . ILE A 1 271 ? -16.668 -10.966 2.923 1.00 95.31 271 ILE A N 1
ATOM 2123 C CA . ILE A 1 271 ? -15.951 -11.725 3.955 1.00 95.31 271 ILE A CA 1
ATOM 2124 C C . ILE A 1 271 ? -16.254 -11.156 5.350 1.00 95.31 271 ILE A C 1
ATOM 2126 O O . ILE A 1 271 ? -16.448 -11.911 6.305 1.00 95.31 271 ILE A O 1
ATOM 2130 N N . PHE A 1 272 ? -16.307 -9.830 5.445 1.00 94.75 272 PHE A N 1
ATOM 2131 C CA . PHE A 1 272 ? -16.644 -9.027 6.613 1.00 94.75 272 PHE A CA 1
ATOM 2132 C C . PHE A 1 272 ? -17.853 -8.154 6.266 1.00 94.75 272 PHE A C 1
ATOM 2134 O O . PHE A 1 272 ? -17.661 -7.058 5.735 1.00 94.75 272 PHE A O 1
ATOM 2141 N N . PRO A 1 273 ? -19.079 -8.645 6.522 1.00 93.25 273 PRO A N 1
ATOM 2142 C CA . PRO A 1 273 ? -20.303 -7.891 6.282 1.00 93.25 273 PRO A CA 1
ATOM 2143 C C . PRO A 1 273 ? -20.230 -6.493 6.901 1.00 93.25 273 PRO A C 1
ATOM 2145 O O . PRO A 1 273 ? -20.206 -6.321 8.116 1.00 93.25 273 PRO A O 1
ATOM 2148 N N . ALA A 1 274 ? -20.137 -5.480 6.046 1.00 93.81 274 ALA A N 1
ATOM 2149 C CA . ALA A 1 274 ? -20.057 -4.085 6.446 1.00 93.81 274 ALA A CA 1
ATOM 2150 C C . ALA A 1 274 ? -20.773 -3.224 5.411 1.00 93.81 274 ALA A C 1
ATOM 2152 O O . ALA A 1 274 ? -20.525 -3.345 4.208 1.00 93.81 274 ALA A O 1
ATOM 2153 N N . ALA A 1 275 ? -21.615 -2.304 5.879 1.00 93.44 275 ALA A N 1
ATOM 2154 C CA . ALA A 1 275 ? -22.265 -1.340 5.000 1.00 93.44 275 ALA A CA 1
ATOM 2155 C C . ALA A 1 275 ? -21.277 -0.330 4.397 1.00 93.44 275 ALA A C 1
ATOM 2157 O O . ALA A 1 275 ? -21.516 0.219 3.317 1.00 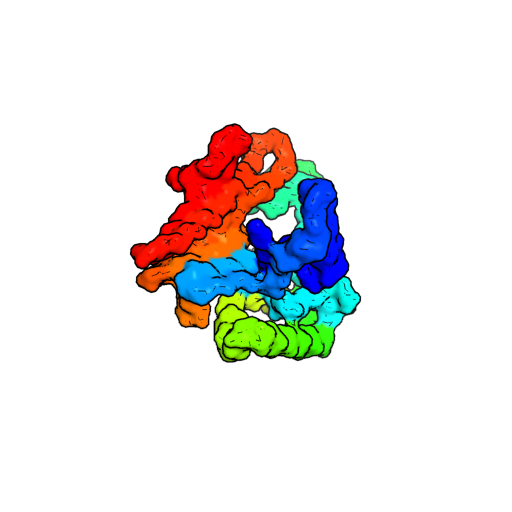93.44 275 ALA A O 1
ATOM 2158 N N . VAL A 1 276 ? -20.160 -0.068 5.084 1.00 95.38 276 VAL A N 1
ATOM 2159 C CA . VAL A 1 276 ? -19.117 0.838 4.601 1.00 95.38 276 VAL A CA 1
ATOM 2160 C C . VAL A 1 276 ? -17.733 0.209 4.725 1.00 95.38 276 VAL A C 1
ATOM 2162 O O . VAL A 1 276 ? -17.296 -0.153 5.812 1.00 95.38 276 VAL A O 1
ATOM 2165 N N . VAL A 1 277 ? -17.008 0.130 3.612 1.00 96.75 277 VAL A N 1
ATOM 2166 C CA . VAL A 1 277 ? -15.592 -0.254 3.587 1.00 96.75 277 VAL A CA 1
ATOM 2167 C C . VAL A 1 277 ? -14.763 1.001 3.363 1.00 96.75 277 VAL A C 1
ATOM 2169 O O . VAL A 1 277 ? -14.850 1.632 2.312 1.00 96.75 277 VAL A O 1
ATOM 2172 N N . VAL A 1 278 ? -13.955 1.369 4.347 1.00 96.69 278 VAL A N 1
ATOM 2173 C CA . VAL A 1 278 ? -13.117 2.564 4.321 1.00 96.69 278 VAL A CA 1
ATOM 2174 C C . VAL A 1 278 ? -11.674 2.175 4.050 1.00 96.69 278 VAL A C 1
ATOM 2176 O O . VAL A 1 278 ? -11.114 1.325 4.745 1.00 96.69 278 VAL A O 1
ATOM 2179 N N . LYS A 1 279 ? -11.075 2.825 3.049 1.00 95.44 279 LYS A N 1
ATOM 2180 C CA . LYS A 1 279 ? -9.630 2.783 2.809 1.00 95.44 279 LYS A CA 1
ATOM 2181 C C . LYS A 1 279 ? -9.040 4.178 2.612 1.00 95.44 279 LYS A C 1
ATOM 2183 O O . LYS A 1 279 ? -9.760 5.173 2.570 1.00 95.44 279 LYS A O 1
ATOM 2188 N N . GLY A 1 280 ? -7.721 4.234 2.489 1.00 88.69 280 GLY A N 1
ATOM 2189 C CA . GLY A 1 280 ? -6.960 5.408 2.077 1.00 88.69 280 GLY A CA 1
ATOM 2190 C C . GLY A 1 280 ? -6.054 5.064 0.895 1.00 88.69 280 GLY A C 1
ATOM 2191 O O . GLY A 1 280 ? -6.522 4.570 -0.133 1.00 88.69 280 GLY A O 1
ATOM 2192 N N . HIS A 1 281 ? -4.751 5.288 1.062 1.00 90.81 281 HIS A N 1
ATOM 2193 C CA . HIS A 1 281 ? -3.671 4.918 0.136 1.00 90.81 281 HIS A CA 1
ATOM 2194 C C . HIS A 1 281 ? -3.547 5.753 -1.148 1.00 90.81 281 HIS A C 1
ATOM 2196 O O . HIS A 1 281 ? -2.456 6.196 -1.474 1.00 90.81 281 HIS A O 1
ATOM 2202 N N . THR A 1 282 ? -4.627 6.016 -1.890 1.00 87.12 282 THR A N 1
ATOM 2203 C CA . THR A 1 282 ? -4.524 6.751 -3.177 1.00 87.12 282 THR A CA 1
ATOM 2204 C C . THR A 1 2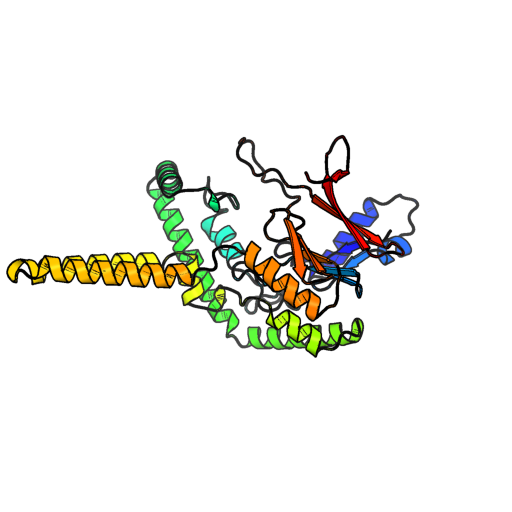82 ? -4.457 8.263 -3.026 1.00 87.12 282 THR A C 1
ATOM 2206 O O . THR A 1 282 ? -4.232 8.952 -4.013 1.00 87.12 282 THR A O 1
ATOM 2209 N N . HIS A 1 283 ? -4.728 8.784 -1.828 1.00 87.81 283 HIS A N 1
ATOM 2210 C CA . HIS A 1 283 ? -4.828 10.216 -1.519 1.00 87.81 283 HIS A CA 1
ATOM 2211 C C . HIS A 1 283 ? -5.953 10.959 -2.263 1.00 87.81 283 HIS A C 1
ATOM 2213 O O . HIS A 1 283 ? -6.174 12.143 -2.014 1.00 87.81 283 HIS A O 1
ATOM 2219 N N . VAL A 1 284 ? -6.733 10.258 -3.092 1.00 86.62 284 VAL A N 1
ATOM 2220 C CA . VAL A 1 284 ? -7.864 10.811 -3.839 1.00 86.62 284 VAL A CA 1
ATOM 2221 C C . VAL A 1 284 ? -9.166 10.394 -3.154 1.00 86.62 284 VAL A C 1
ATOM 2223 O O . VAL A 1 284 ? -9.468 9.196 -3.119 1.00 86.62 284 VAL A O 1
ATOM 2226 N N . PRO A 1 285 ? -9.949 11.343 -2.606 1.00 90.25 285 PRO A N 1
ATOM 2227 C CA . PRO A 1 285 ? -11.210 11.021 -1.960 1.00 90.25 285 PRO A CA 1
ATOM 2228 C C . PRO A 1 285 ? -12.190 10.434 -2.975 1.00 90.25 285 PRO A C 1
ATOM 2230 O O . PRO A 1 285 ? -12.331 10.927 -4.094 1.00 90.25 285 PRO A O 1
ATOM 2233 N N . GLN A 1 286 ? -12.877 9.366 -2.582 1.00 90.62 286 GLN A N 1
ATOM 2234 C CA . GLN A 1 286 ? -13.780 8.640 -3.467 1.00 90.62 286 GLN A CA 1
ATOM 2235 C C . GLN A 1 286 ? -14.917 8.022 -2.659 1.00 90.62 286 GLN A C 1
ATOM 2237 O O . GLN A 1 286 ? -14.717 7.572 -1.534 1.00 90.62 286 GLN A O 1
ATOM 2242 N N . ARG A 1 287 ? -16.114 7.956 -3.241 1.00 92.38 287 ARG A N 1
ATOM 2243 C CA . ARG A 1 287 ? -17.256 7.238 -2.672 1.00 92.38 287 ARG A CA 1
ATOM 2244 C C . ARG A 1 287 ? -17.978 6.494 -3.784 1.00 92.38 287 ARG A C 1
ATOM 2246 O O . ARG A 1 287 ? -18.537 7.130 -4.671 1.00 92.38 287 ARG A O 1
ATOM 2253 N N . VAL A 1 288 ? -17.958 5.163 -3.742 1.00 92.06 288 VAL A N 1
ATOM 2254 C CA . VAL A 1 288 ? -18.525 4.316 -4.804 1.00 92.06 288 VAL A CA 1
ATOM 2255 C C . VAL A 1 288 ? -19.324 3.166 -4.190 1.00 92.06 288 VAL A C 1
ATOM 2257 O O . VAL A 1 288 ? -18.812 2.496 -3.291 1.00 92.06 288 VAL A O 1
ATOM 2260 N N . PRO A 1 289 ? -20.559 2.898 -4.647 1.00 93.06 289 PRO A N 1
ATOM 2261 C CA . PRO A 1 289 ? -21.249 1.661 -4.293 1.00 93.06 289 PRO A CA 1
ATOM 2262 C C . PRO A 1 289 ? -20.496 0.464 -4.888 1.00 93.06 289 PRO A C 1
ATOM 2264 O O . PRO A 1 289 ? -20.193 0.459 -6.079 1.00 93.06 289 PRO A O 1
ATOM 2267 N N . VAL A 1 290 ? -20.186 -0.544 -4.073 1.00 91.19 290 VAL A N 1
ATOM 2268 C CA . VAL A 1 290 ? -19.405 -1.718 -4.518 1.00 91.19 290 VAL A CA 1
ATOM 2269 C C . VAL A 1 290 ? -20.234 -2.992 -4.635 1.00 91.19 290 VAL A C 1
ATOM 2271 O O . VAL A 1 290 ? -19.876 -3.881 -5.399 1.00 91.19 290 VAL A O 1
ATOM 2274 N N . GLN A 1 291 ? -21.354 -3.068 -3.919 1.00 87.62 291 GLN A N 1
ATOM 2275 C CA . GLN A 1 291 ? -22.389 -4.092 -4.064 1.00 87.62 291 GLN A CA 1
ATOM 2276 C C . GLN A 1 291 ? -23.682 -3.598 -3.403 1.00 87.62 291 GLN A C 1
ATOM 2278 O O . GLN A 1 291 ? -23.703 -2.531 -2.782 1.00 87.62 291 GLN A O 1
ATOM 2283 N N . GLU A 1 292 ? -24.765 -4.364 -3.520 1.00 86.06 292 GLU A N 1
ATOM 2284 C CA . GLU A 1 292 ? -26.010 -4.049 -2.821 1.00 86.06 292 GLU A CA 1
ATOM 2285 C C . GLU A 1 292 ? -25.764 -3.981 -1.305 1.00 86.06 292 GLU A C 1
ATOM 2287 O O . GLU A 1 292 ? -25.214 -4.902 -0.705 1.00 86.06 292 GLU A O 1
ATOM 2292 N N . GLY A 1 293 ? -26.103 -2.841 -0.700 1.00 86.94 293 GLY A N 1
ATOM 2293 C CA . GLY A 1 293 ? -25.925 -2.609 0.733 1.00 86.94 293 GLY A CA 1
ATOM 2294 C C . GLY A 1 293 ? -24.510 -2.240 1.197 1.00 86.94 293 GLY A C 1
ATOM 2295 O O . GLY A 1 293 ? -24.363 -1.964 2.383 1.00 86.94 293 GLY A O 1
ATOM 2296 N N . ALA A 1 294 ? -23.494 -2.167 0.321 1.00 93.00 294 ALA A N 1
ATOM 2297 C CA . ALA A 1 294 ? -22.132 -1.788 0.722 1.00 93.00 294 ALA A CA 1
ATOM 2298 C C . ALA A 1 294 ? -21.506 -0.681 -0.146 1.00 93.00 294 ALA A C 1
ATOM 2300 O O . ALA A 1 294 ? -21.543 -0.707 -1.379 1.00 93.00 294 ALA A O 1
ATOM 2301 N N . THR A 1 295 ? -20.873 0.290 0.516 1.00 94.69 295 THR A N 1
ATOM 2302 C CA . THR A 1 295 ? -20.197 1.435 -0.114 1.00 94.69 295 THR A CA 1
ATOM 2303 C C . THR A 1 295 ? -18.710 1.439 0.217 1.00 94.69 295 THR A C 1
ATOM 2305 O O . THR A 1 295 ? -18.328 1.362 1.381 1.00 94.69 295 THR A O 1
ATOM 2308 N N . TYR A 1 296 ? -17.866 1.593 -0.798 1.00 95.50 296 TYR A N 1
ATOM 2309 C CA . TYR A 1 296 ? -16.449 1.883 -0.626 1.00 95.50 296 TYR A CA 1
ATOM 2310 C C . TYR A 1 296 ? -16.227 3.390 -0.483 1.00 95.50 296 TYR A C 1
ATOM 2312 O O . TYR A 1 296 ? -16.755 4.180 -1.272 1.00 95.50 296 TYR A O 1
ATOM 2320 N N . VAL A 1 297 ? -15.430 3.783 0.509 1.00 95.56 297 VAL A N 1
ATOM 2321 C CA . VAL A 1 297 ? -15.018 5.170 0.734 1.00 95.56 297 VAL A CA 1
ATOM 2322 C C . VAL A 1 297 ? -13.498 5.248 0.823 1.00 95.56 297 VAL A C 1
ATOM 2324 O O . VAL A 1 297 ? -12.886 4.601 1.672 1.00 95.56 297 VAL A O 1
ATOM 2327 N N . ASN A 1 298 ? -12.895 6.075 -0.027 1.00 94.50 298 ASN A N 1
ATOM 2328 C CA . ASN A 1 298 ? -11.520 6.526 0.122 1.00 94.50 298 ASN A CA 1
ATOM 2329 C C . ASN A 1 298 ? -11.500 7.881 0.833 1.00 94.50 298 ASN A C 1
ATOM 2331 O O . ASN A 1 298 ? -12.149 8.821 0.370 1.00 94.50 298 ASN A O 1
ATOM 2335 N N . LEU A 1 299 ? -10.768 7.985 1.943 1.00 93.38 299 LEU A N 1
ATOM 2336 C CA . LEU A 1 299 ? -10.685 9.223 2.726 1.00 93.38 299 LEU A CA 1
ATOM 2337 C C . LEU A 1 299 ? -9.706 10.257 2.164 1.00 93.38 299 LEU A C 1
ATOM 2339 O O . LEU A 1 299 ? -9.626 11.345 2.724 1.00 93.38 299 LEU A O 1
ATOM 2343 N N . GLY A 1 300 ? -8.969 9.966 1.093 1.00 90.56 300 GLY A N 1
ATOM 2344 C CA . GLY A 1 300 ? -7.982 10.892 0.545 1.00 90.56 300 GLY A CA 1
ATOM 2345 C C . GLY A 1 300 ? -6.772 11.086 1.467 1.00 90.56 300 GLY A C 1
ATOM 2346 O O . GLY A 1 300 ? -6.355 10.150 2.149 1.00 90.56 300 GLY A O 1
ATOM 2347 N N . SER A 1 301 ? -6.187 12.287 1.461 1.00 87.50 301 SER A N 1
ATOM 2348 C CA . SER A 1 301 ? -5.034 12.631 2.305 1.00 87.50 301 SER A CA 1
ATOM 2349 C C . SER A 1 301 ? -5.255 13.894 3.140 1.00 87.50 301 SER A C 1
ATOM 2351 O O . SER A 1 301 ? -5.982 14.809 2.742 1.00 87.50 301 SER A O 1
ATOM 2353 N N . TRP A 1 302 ? -4.593 13.923 4.298 1.00 88.25 302 TRP A N 1
ATOM 2354 C CA . TRP A 1 302 ? -4.432 15.083 5.177 1.00 88.25 302 TRP A CA 1
ATOM 2355 C C . TRP A 1 302 ? -3.021 15.685 5.113 1.00 88.25 302 TRP A C 1
ATOM 2357 O O . TRP A 1 302 ? -2.817 16.774 5.643 1.00 88.25 302 TRP A O 1
ATOM 2367 N N . SER A 1 303 ? -2.066 15.008 4.468 1.00 77.88 303 SER A N 1
ATOM 2368 C CA . SER A 1 303 ? -0.698 15.498 4.301 1.00 77.88 303 SER A CA 1
ATOM 2369 C C . SER A 1 303 ? -0.623 16.517 3.167 1.00 77.88 303 SER A C 1
ATOM 2371 O O . SER A 1 303 ? -1.106 16.252 2.064 1.00 77.88 303 SER A O 1
ATOM 2373 N N . GLU A 1 304 ? 0.017 17.652 3.425 1.00 72.44 304 GLU A N 1
ATOM 2374 C CA . GLU A 1 304 ? 0.436 18.601 2.392 1.00 72.44 304 GLU A CA 1
ATOM 2375 C C . GLU A 1 304 ? 1.918 18.367 2.086 1.00 72.44 304 GLU A C 1
ATOM 2377 O O . GLU A 1 304 ? 2.691 18.064 2.995 1.00 72.44 304 GLU A O 1
ATOM 2382 N N . ASP A 1 305 ? 2.309 18.463 0.816 1.00 57.41 305 ASP A N 1
ATOM 2383 C CA . ASP A 1 305 ? 3.728 18.475 0.458 1.00 57.41 305 ASP A CA 1
ATOM 2384 C C . ASP A 1 305 ? 4.364 19.784 0.963 1.00 57.41 305 ASP A C 1
ATOM 2386 O O . ASP A 1 305 ? 3.790 20.864 0.811 1.00 57.41 305 ASP A O 1
ATOM 2390 N N . GLU A 1 306 ? 5.556 19.701 1.554 1.00 46.66 306 GLU A N 1
ATOM 2391 C CA . GLU A 1 306 ? 6.313 20.881 1.983 1.00 46.66 306 GLU A CA 1
ATOM 2392 C C . GLU A 1 306 ? 6.965 21.576 0.768 1.00 46.66 306 GLU A C 1
ATOM 2394 O O . GLU A 1 306 ? 7.868 21.022 0.133 1.00 46.66 306 GLU A O 1
ATOM 2399 N N . GLY A 1 307 ? 6.529 22.804 0.454 1.00 47.28 307 GLY A N 1
ATOM 2400 C CA . GLY A 1 307 ? 7.217 23.728 -0.457 1.00 47.28 307 GLY A CA 1
ATOM 2401 C C . GLY A 1 307 ? 6.362 24.913 -0.943 1.00 47.28 307 GLY A C 1
ATOM 2402 O O . GLY A 1 307 ? 5.144 24.917 -0.794 1.00 47.28 307 GLY A O 1
ATOM 2403 N N . ASP A 1 308 ? 7.015 25.913 -1.551 1.00 42.78 308 ASP A N 1
ATOM 2404 C CA . ASP A 1 308 ? 6.422 27.217 -1.928 1.00 42.78 308 ASP A CA 1
ATOM 2405 C C . ASP A 1 308 ? 5.828 27.303 -3.361 1.00 42.78 308 ASP A C 1
ATOM 2407 O O . ASP A 1 308 ? 5.212 28.305 -3.721 1.00 42.78 308 ASP A O 1
ATOM 2411 N N . ASP A 1 309 ? 6.002 26.288 -4.209 1.00 46.84 309 ASP A N 1
ATOM 2412 C CA . ASP A 1 309 ? 5.480 26.249 -5.582 1.00 46.84 309 ASP A CA 1
ATOM 2413 C C . ASP A 1 309 ? 3.948 26.041 -5.652 1.00 46.84 309 ASP A C 1
ATOM 2415 O O . ASP A 1 309 ? 3.388 25.081 -5.130 1.00 46.84 309 ASP A O 1
ATOM 2419 N N . GLU A 1 310 ? 3.242 26.867 -6.430 1.00 44.62 310 GLU A N 1
ATOM 2420 C CA . GLU A 1 310 ? 1.775 26.810 -6.637 1.00 44.62 310 GLU A CA 1
ATOM 2421 C C . GLU A 1 310 ? 1.228 25.478 -7.215 1.00 44.62 310 GLU A C 1
ATOM 2423 O O . GLU A 1 310 ? 0.017 25.319 -7.376 1.00 44.62 310 GLU A O 1
ATOM 2428 N N . HIS A 1 311 ? 2.099 24.515 -7.530 1.00 45.69 311 HIS A N 1
ATOM 2429 C CA . HIS A 1 311 ? 1.761 23.212 -8.111 1.00 45.69 311 HIS A CA 1
ATOM 2430 C C . HIS A 1 311 ? 1.668 22.068 -7.085 1.00 45.69 311 HIS A C 1
ATOM 2432 O O . HIS A 1 311 ? 1.450 20.922 -7.488 1.00 45.69 311 HIS A O 1
ATOM 2438 N N . TYR A 1 312 ? 1.820 22.333 -5.782 1.00 54.84 312 TYR A N 1
ATOM 2439 C CA . TYR A 1 312 ? 1.648 21.294 -4.763 1.00 54.84 312 TYR A CA 1
ATOM 2440 C C . TYR A 1 312 ? 0.194 20.824 -4.661 1.00 54.84 312 TYR A C 1
ATOM 2442 O O . TYR A 1 312 ? -0.756 21.614 -4.662 1.00 54.84 312 TYR A O 1
ATOM 2450 N N . ALA A 1 313 ? 0.016 19.505 -4.562 1.00 56.84 313 ALA A N 1
ATOM 2451 C CA . ALA A 1 313 ? -1.292 18.904 -4.364 1.00 56.84 313 ALA A CA 1
ATOM 2452 C C . ALA A 1 313 ? -1.813 19.285 -2.971 1.00 56.84 313 ALA A C 1
ATOM 2454 O O . ALA A 1 313 ? -1.311 18.812 -1.953 1.00 56.84 313 ALA A O 1
ATOM 2455 N N . LYS A 1 314 ? -2.829 20.153 -2.919 1.00 69.19 314 LYS A N 1
ATOM 2456 C CA . LYS A 1 314 ? -3.519 20.470 -1.663 1.00 69.19 314 LYS A CA 1
ATOM 2457 C C . LYS A 1 314 ? -4.144 19.200 -1.091 1.00 69.19 314 LYS A C 1
ATOM 2459 O O . LYS A 1 314 ? -4.832 18.472 -1.809 1.00 69.19 314 LYS A O 1
ATOM 2464 N N . ALA A 1 315 ? -3.939 18.968 0.203 1.00 80.12 315 ALA A N 1
ATOM 2465 C CA . ALA A 1 315 ? -4.551 17.849 0.903 1.00 80.12 315 ALA A CA 1
ATOM 2466 C C . ALA A 1 315 ? -6.079 17.906 0.768 1.00 80.12 315 ALA A C 1
ATOM 2468 O O . ALA A 1 315 ? -6.694 18.961 0.940 1.00 80.12 315 ALA A O 1
ATOM 2469 N N . ALA A 1 316 ? -6.706 16.757 0.511 1.00 85.00 316 ALA A N 1
ATOM 2470 C CA . ALA A 1 316 ? -8.159 16.664 0.434 1.00 85.00 316 ALA A CA 1
ATOM 2471 C C . ALA A 1 316 ? -8.824 17.031 1.771 1.00 85.00 316 ALA A C 1
ATOM 2473 O O . ALA A 1 316 ? -9.901 17.623 1.760 1.00 85.00 316 ALA A O 1
ATOM 2474 N N . ARG A 1 317 ? -8.176 16.710 2.905 1.00 91.25 317 ARG A N 1
ATOM 2475 C CA . ARG A 1 317 ? -8.650 16.963 4.283 1.00 91.25 317 ARG A CA 1
ATOM 2476 C C . ARG A 1 317 ? -10.055 16.408 4.532 1.00 91.25 317 ARG A C 1
ATOM 2478 O O . ARG A 1 317 ? -10.906 17.035 5.163 1.00 91.25 317 ARG A O 1
ATOM 2485 N N . THR A 1 318 ? -10.320 15.229 3.984 1.00 93.31 318 THR A N 1
ATOM 2486 C CA . THR A 1 318 ? -11.626 14.574 4.035 1.00 93.31 318 THR A CA 1
ATOM 2487 C C . THR A 1 318 ? -11.736 13.586 5.193 1.00 93.31 318 THR A C 1
ATOM 2489 O O . THR A 1 318 ? -10.766 12.941 5.581 1.00 93.31 318 THR A O 1
ATOM 2492 N N . HIS A 1 319 ? -12.931 13.459 5.759 1.00 94.31 319 HIS A N 1
ATOM 2493 C CA . HIS A 1 319 ? -13.264 12.513 6.821 1.00 94.31 319 HIS A CA 1
ATOM 2494 C C . HIS A 1 319 ? -14.681 11.974 6.616 1.00 94.31 319 HIS A C 1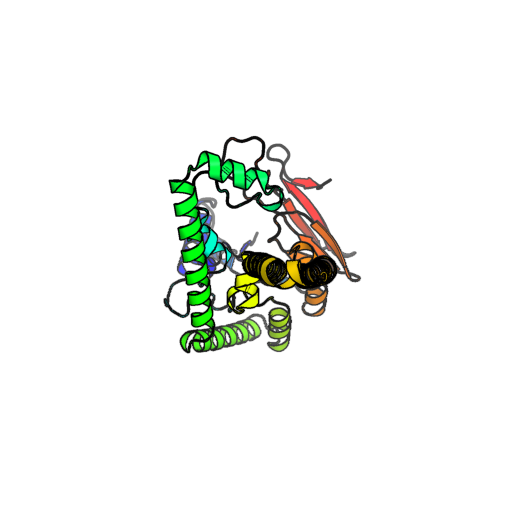
ATOM 2496 O O . HIS A 1 319 ? -15.512 12.597 5.959 1.00 94.31 319 HIS A O 1
ATOM 2502 N N . LEU A 1 320 ? -14.960 10.799 7.171 1.00 94.88 320 LEU A N 1
ATOM 2503 C CA . LEU A 1 320 ? -16.265 10.154 7.080 1.00 94.88 320 LEU A CA 1
ATOM 2504 C C . LEU A 1 320 ? -16.952 10.189 8.443 1.00 94.88 320 LEU A C 1
ATOM 2506 O O . LEU A 1 320 ? -16.366 9.781 9.444 1.00 94.88 320 LEU A O 1
ATOM 2510 N N . VAL A 1 321 ? -18.212 10.614 8.464 1.00 94.00 321 VAL A N 1
ATOM 2511 C CA . VAL A 1 321 ? -19.067 10.564 9.652 1.00 94.00 321 VAL A CA 1
ATOM 2512 C C . VAL A 1 321 ? -20.188 9.566 9.405 1.00 94.00 321 VAL A C 1
ATOM 2514 O O . VAL A 1 321 ? -20.924 9.701 8.431 1.00 94.00 321 VAL A O 1
ATOM 2517 N N . ILE A 1 322 ? -20.324 8.562 10.274 1.00 91.94 322 ILE A N 1
ATOM 2518 C CA . ILE A 1 322 ? -21.406 7.572 10.207 1.00 91.94 322 ILE A CA 1
ATOM 2519 C C . ILE A 1 322 ? -22.303 7.722 11.432 1.00 91.94 322 ILE A C 1
ATOM 2521 O O . ILE A 1 322 ? -21.847 7.617 12.569 1.00 91.94 322 ILE A O 1
ATOM 2525 N N . HIS A 1 323 ? -23.596 7.916 11.187 1.00 89.81 323 HIS A N 1
ATOM 2526 C CA . HIS A 1 323 ? -24.634 7.909 12.207 1.00 89.81 323 HIS A CA 1
ATOM 2527 C C . HIS A 1 323 ? -25.524 6.674 12.037 1.00 89.81 323 HIS A C 1
ATOM 2529 O O . HIS A 1 323 ? -26.204 6.549 11.010 1.00 89.81 323 HIS A O 1
ATOM 2535 N N . PRO A 1 324 ? -25.577 5.777 13.035 1.00 81.06 324 PRO A N 1
ATOM 2536 C CA . PRO A 1 324 ? -26.589 4.736 13.080 1.00 81.06 324 PRO A CA 1
ATOM 2537 C C . PRO A 1 324 ? -27.973 5.356 13.257 1.00 81.06 324 PRO A C 1
ATOM 2539 O O . PRO A 1 324 ? -28.194 6.132 14.187 1.00 81.06 324 PRO A O 1
ATOM 2542 N N . LYS A 1 325 ? -28.909 5.033 12.362 1.00 80.31 325 LYS A N 1
ATOM 2543 C CA . LYS A 1 325 ? -30.315 5.435 12.458 1.00 80.31 325 LYS A CA 1
ATOM 2544 C C . LYS A 1 325 ? -31.223 4.202 12.484 1.00 80.31 325 LYS A C 1
ATOM 2546 O O . LYS A 1 325 ? -30.840 3.152 11.971 1.00 80.31 325 LYS A O 1
ATOM 2551 N N . PRO A 1 326 ? -32.461 4.323 13.001 1.00 71.62 326 PRO A N 1
ATOM 2552 C CA . PRO A 1 326 ? -33.429 3.222 12.990 1.00 71.62 326 PRO A CA 1
ATOM 2553 C C . PRO A 1 326 ? -33.744 2.682 11.585 1.00 71.62 326 PRO A C 1
ATOM 2555 O O . PRO A 1 326 ? -34.121 1.527 11.441 1.00 71.62 326 PRO A O 1
ATOM 2558 N N . THR A 1 327 ? -33.590 3.512 10.547 1.00 73.50 327 THR A N 1
ATOM 2559 C CA . THR A 1 327 ? -33.852 3.169 9.139 1.00 73.50 327 THR A CA 1
ATOM 2560 C C . THR A 1 327 ? -32.607 2.699 8.376 1.00 73.50 327 THR A C 1
ATOM 2562 O O . THR A 1 327 ? -32.685 2.520 7.164 1.00 73.50 327 THR A O 1
ATOM 2565 N N . GLY A 1 328 ? -31.453 2.566 9.041 1.00 78.44 328 GLY A N 1
ATOM 2566 C CA . GLY A 1 328 ? -30.176 2.192 8.426 1.00 78.44 328 GLY A CA 1
ATOM 2567 C C . GLY A 1 328 ? -29.021 3.121 8.807 1.00 78.44 328 GLY A C 1
ATOM 2568 O O . GLY A 1 328 ? -29.137 3.980 9.678 1.00 78.44 328 GLY A O 1
ATOM 2569 N N . LEU A 1 329 ? -27.876 2.957 8.149 1.00 85.31 329 LEU A N 1
ATOM 2570 C CA . LEU A 1 329 ? -26.679 3.763 8.399 1.00 85.31 329 LEU A CA 1
ATOM 2571 C C . LEU A 1 329 ? -26.669 4.999 7.495 1.00 85.31 329 LEU A C 1
ATOM 2573 O O . LEU A 1 329 ? -26.799 4.884 6.277 1.00 85.31 329 LEU A O 1
ATOM 2577 N N . GLN A 1 330 ? -26.475 6.186 8.075 1.00 84.81 330 GLN A N 1
ATOM 2578 C CA . GLN A 1 330 ? -26.221 7.408 7.310 1.00 84.81 330 GLN A CA 1
ATOM 2579 C C . GLN A 1 330 ? -24.741 7.770 7.403 1.00 84.81 330 GLN A C 1
ATOM 2581 O O . GLN A 1 330 ? -24.282 8.225 8.448 1.00 84.81 330 GLN A O 1
ATOM 2586 N N . GLY A 1 331 ? -24.010 7.572 6.305 1.00 85.88 331 GLY A N 1
ATOM 2587 C CA . GLY A 1 331 ? -22.612 7.982 6.160 1.00 85.88 331 GLY A CA 1
ATOM 2588 C C . GLY A 1 331 ? -22.467 9.233 5.292 1.00 85.88 331 GLY A C 1
ATOM 2589 O O . GLY A 1 331 ? -22.968 9.253 4.166 1.00 85.88 331 GLY A O 1
ATOM 2590 N N . GLU A 1 332 ? -21.756 10.247 5.783 1.00 90.50 332 GLU A N 1
ATOM 2591 C CA . GLU A 1 332 ? -21.430 11.478 5.052 1.00 90.50 332 GLU A CA 1
ATOM 2592 C C . GLU A 1 332 ? -19.913 11.652 4.936 1.00 90.50 332 GLU A C 1
ATOM 2594 O O . GLU A 1 332 ? -19.208 11.694 5.944 1.00 90.50 332 GLU A O 1
ATOM 2599 N N . LEU A 1 333 ? -19.412 11.749 3.699 1.00 92.44 333 LEU A N 1
ATOM 2600 C CA . LEU A 1 333 ? -18.026 12.121 3.423 1.00 92.44 333 LEU A CA 1
ATOM 2601 C C . LEU A 1 333 ? -17.933 13.649 3.404 1.00 92.44 333 LEU A C 1
ATOM 2603 O O . LEU A 1 333 ? -18.564 14.313 2.577 1.00 92.44 333 LEU A O 1
ATOM 2607 N N . LEU A 1 334 ? -17.172 14.192 4.344 1.00 93.94 334 LEU A N 1
ATOM 2608 C CA . LEU A 1 334 ? -17.038 15.618 4.595 1.00 93.94 334 LEU A CA 1
ATOM 2609 C C . LEU A 1 334 ? -15.602 16.061 4.321 1.00 93.94 334 LEU A C 1
ATOM 2611 O O . LEU A 1 334 ? -14.658 15.303 4.520 1.00 93.94 334 LEU A O 1
ATOM 2615 N N . GLN A 1 335 ? -15.438 17.304 3.894 1.00 93.19 335 GLN A N 1
ATOM 2616 C CA . GLN A 1 335 ? -14.169 18.001 3.759 1.00 93.19 335 GLN A CA 1
ATOM 2617 C C . GLN A 1 335 ? -14.013 19.009 4.898 1.00 93.19 335 GLN A C 1
ATOM 2619 O O . GLN A 1 335 ? -14.962 19.714 5.242 1.00 93.19 335 GLN A O 1
ATOM 2624 N N . TRP A 1 336 ? -12.825 19.079 5.491 1.00 91.88 336 TRP A N 1
ATOM 2625 C CA . TRP A 1 336 ? -12.517 20.041 6.541 1.00 91.88 336 TRP A CA 1
ATOM 2626 C C . TRP A 1 336 ? -12.085 21.391 5.955 1.00 91.88 336 TRP A C 1
ATOM 2628 O O . TRP A 1 336 ? -11.049 21.496 5.297 1.00 91.88 336 TRP A O 1
ATOM 2638 N N . ASP A 1 337 ? -12.867 22.432 6.234 1.00 88.75 337 ASP A N 1
ATOM 2639 C CA . ASP A 1 337 ? -12.528 23.830 5.977 1.00 88.75 337 ASP A CA 1
ATOM 2640 C C . ASP A 1 337 ? -11.934 24.452 7.261 1.00 88.75 337 ASP A C 1
ATOM 2642 O O . ASP A 1 337 ? -12.568 24.380 8.314 1.00 88.75 337 ASP A O 1
ATOM 2646 N N . PRO A 1 338 ? -10.741 25.075 7.223 1.00 85.19 338 PRO A N 1
ATOM 2647 C CA . PRO A 1 338 ? -10.120 25.655 8.418 1.00 85.19 338 PRO A CA 1
ATOM 2648 C C . PRO A 1 338 ? -10.938 26.754 9.114 1.00 85.19 338 PRO A C 1
ATOM 2650 O O . PRO A 1 338 ? -10.736 26.992 10.301 1.00 85.19 338 PRO A O 1
ATOM 2653 N N . ILE A 1 339 ? -11.831 27.437 8.391 1.00 88.12 339 ILE A N 1
ATOM 2654 C CA . ILE A 1 339 ? -12.636 28.554 8.903 1.00 88.12 339 ILE A CA 1
ATOM 2655 C C . ILE A 1 339 ? -14.034 28.069 9.290 1.00 88.12 339 ILE A C 1
ATOM 2657 O O . ILE A 1 339 ? -14.560 28.442 10.335 1.00 88.12 339 ILE A O 1
ATOM 2661 N N . ALA A 1 340 ? -14.655 27.253 8.440 1.00 88.19 340 ALA A N 1
ATOM 2662 C CA . ALA A 1 340 ? -16.048 26.842 8.589 1.00 88.19 340 ALA A CA 1
ATOM 2663 C C . ALA A 1 340 ? -16.238 25.427 9.153 1.00 88.19 340 ALA A C 1
ATOM 2665 O O . ALA A 1 340 ? -17.376 25.024 9.395 1.00 88.19 340 ALA A O 1
ATOM 2666 N N . GLY A 1 341 ? -15.157 24.674 9.356 1.00 90.69 341 GLY A N 1
ATOM 2667 C CA . GLY A 1 341 ? -15.198 23.299 9.837 1.00 90.69 341 GLY A CA 1
ATOM 2668 C C . GLY A 1 341 ? -15.706 22.310 8.776 1.00 90.69 341 GLY A C 1
ATOM 2669 O O . GLY A 1 341 ? -15.413 22.467 7.587 1.00 90.69 341 GLY A O 1
ATOM 2670 N N . PRO A 1 342 ? -16.434 21.252 9.170 1.00 91.06 342 PRO A N 1
ATOM 2671 C CA . PRO A 1 342 ? -16.822 20.183 8.257 1.00 91.06 342 PRO A CA 1
ATOM 2672 C C . PRO A 1 342 ? -17.888 20.645 7.249 1.00 91.06 342 PRO A C 1
ATOM 2674 O O . PRO A 1 342 ? -18.959 21.124 7.619 1.00 91.06 342 PRO A O 1
ATOM 2677 N N . ARG A 1 343 ? -17.620 20.448 5.956 1.00 90.62 343 ARG A N 1
ATOM 2678 C CA . ARG A 1 343 ? -18.546 20.705 4.841 1.00 90.62 343 ARG A CA 1
ATOM 2679 C C . ARG A 1 343 ? -18.737 19.447 4.007 1.00 90.62 343 ARG A C 1
ATOM 2681 O O . ARG A 1 343 ? -17.841 18.617 3.933 1.00 90.62 343 ARG A O 1
ATOM 2688 N N . ARG A 1 344 ? -19.888 19.290 3.352 1.00 84.00 344 ARG A N 1
ATOM 2689 C CA . ARG A 1 344 ? -20.079 18.176 2.411 1.00 84.00 344 ARG A CA 1
ATOM 2690 C C . ARG A 1 344 ? -19.133 18.333 1.226 1.00 84.00 344 ARG A C 1
ATOM 2692 O O . ARG A 1 344 ? -19.033 19.427 0.673 1.00 84.00 344 ARG A O 1
ATOM 2699 N N . LEU A 1 345 ? -18.452 17.246 0.869 1.00 72.25 345 LEU A N 1
ATOM 2700 C CA . LEU A 1 345 ? -17.642 17.194 -0.342 1.00 72.25 345 LEU A CA 1
ATOM 2701 C C . LEU A 1 345 ? -18.588 17.335 -1.548 1.00 72.25 345 LEU A C 1
ATOM 2703 O O . LEU A 1 345 ? -19.564 16.585 -1.634 1.00 72.25 345 LEU A O 1
ATOM 2707 N N . ALA A 1 346 ? -18.350 18.355 -2.379 1.00 55.19 346 ALA A N 1
ATOM 2708 C CA . ALA A 1 346 ? -19.198 18.712 -3.519 1.00 55.19 346 ALA A CA 1
ATOM 2709 C C . ALA A 1 346 ? -19.126 17.686 -4.655 1.00 55.19 346 ALA A C 1
ATOM 2711 O O . ALA A 1 346 ? -18.023 17.134 -4.877 1.00 55.19 346 ALA A O 1
#

pLDDT: mean 88.29, std 10.16, range [42.78, 97.69]

Foldseek 3Di:
DADEDADDLVRLVLLDPVVLVVVLVVVVVVDDPPDDSVVSSVRYHYDLAWDADAQAEIEGALLLAPLQSRAPQSNQQCQLVDGPHGQDGLLNLCCVLAQVVQPPRDSDDPVVDDPVNVVVSDVVCDPVSVVSNVVSVVVSLVVLQVSLVRCVDPSVVVSVVVSLVVLVVCCVVVVNPSVLVVQLNVLGDHHLSNDPLSSCLVVVVVVVVLVVVLVVQLVVLCVPVVVVVCSVVSNVVSVVVSVVVVVVSVVPDPPDSVVSSLQSQLVNCVSRVHLEYEHEPVLDWDWAANDVSHIYTYQHFPDWDDDDDPPTDDRQQWDWDWDQDPVGIDIFIWHQDPVPGTDGDD

Radius of gyration: 24.5 Å; chains: 1; bounding box: 62×48×85 Å

Sequence (346 aa):
HAITFVHGNHDVELHWQAVREELSQVLLGHASPLADEAEFLSRIEHAEWFYYVDDVIYVEHGHQYDPFCAMEHIMAPLSPSLPGRLARGFCDVFLRYVVKPTPGLTEHGHESKGVFDYIALGARLGLRGTVDVGLRFVRAILELFRLRREHFSEAARALAREHERRIALLAEAKRIGVGRLRAILALQAPPITKSIRGILASVLLDRIALGLAASLALVILALVGLKAGYFALSAGLVLVAWVLTHRHLAKHRHVCPADQLAERAAHLAQIFPAAVVVKGHTHVPQRVPVQEGATYVNLGSWSEDEGDDEHYAKAARTHLVIHPKPTGLQGELLQWDPIAGPRRLA